Protein AF-0000000082866721 (afdb_homodimer)

Nearest PDB structures (foldseek):
  6i4k-assembly1_G  TM=4.878E-01  e=1.113E-01  Mus musculus
  3fg6-assembly4_E  TM=4.707E-01  e=1.265E-01  Homo sapiens
  2kdn-assembly1_A  TM=4.554E-01  e=3.777E-01  Plasmodium falciparum 3D7
  1v9j-assembly1_A  TM=4.912E-01  e=3.777E-01  Mus musculus
  6i4g-assembly2_G  TM=4.257E-01  e=1.746E-01  Mus musculus

Organism: NCBI:txid197152

Solvent-accessible surface area (backbone atoms only — not comparable to full-atom values): 14814 Å² total; per-residue (Å²): 131,78,37,54,55,48,48,49,46,45,45,44,54,52,69,43,29,84,52,40,32,37,35,42,39,36,42,35,37,34,91,79,57,60,63,70,79,69,36,68,79,74,39,44,77,46,70,36,72,33,74,29,77,95,73,38,50,66,16,28,19,32,38,37,30,34,60,91,26,59,69,40,79,37,66,88,39,19,74,86,20,52,36,36,37,29,37,33,40,59,89,92,37,40,32,38,39,33,30,33,49,36,59,79,82,58,49,71,68,54,50,49,28,41,50,49,20,40,39,51,46,41,73,50,43,84,82,33,77,41,30,37,39,36,31,34,54,44,42,52,41,59,66,28,102,132,78,34,53,54,45,48,49,46,46,46,44,55,53,70,44,29,85,54,40,33,37,37,41,39,38,38,41,34,31,92,81,58,59,62,70,79,68,37,67,80,75,40,46,77,48,69,35,72,33,74,28,78,94,72,37,48,62,17,27,19,33,38,37,31,34,60,89,27,58,69,39,80,38,68,89,39,18,74,85,20,50,35,37,38,29,37,34,39,58,89,92,37,40,31,38,39,36,30,32,48,37,60,79,82,58,48,69,68,53,50,49,27,40,50,50,20,40,39,51,47,40,76,48,42,84,81,33,77,43,31,38,37,34,31,33,54,44,42,53,42,58,68,29,98

pLDDT: mean 76.74, std 16.7, range [25.97, 97.12]

InterPro domains:
  IPR005135 Endonuclease/exonuclease/phosphatase [PF03372] (12-139)
  IPR036691 Endonuclease/exonuclease/phosphatase superfamily [G3DSA:3.60.10.10] (2-144)
  IPR036691 Endonuclease/exonuclease/phosphatase superfamily [SSF56219] (11-142)

Sequence (290 aa):
MKNKKTVAFHFALFEHHDADICAVNETWLAPEIKNHKFVPREYVVLRKDQLGGRNAAAGGVLLAIRPHLQPRMLQHLEGDAEVVWASVRAGHLLLLVGSAYRRPNADQEYNSALLRSLECAARQQHNYDGVLLIGDFNLDIKRDIMKNKKTVAFHFALFEHHDADICAVNETWLAPEIKNHKFVPREYVVLRKDQLGGRNAAAGGVLLAIRPHLQPRMLQHLEGDAEVVWASVRAGHLLLLVGSAYRRPNADQEYNSALLRSLECAARQQHNYDGVLLIGDFNLDIKRDI

Radius of gyration: 17.47 Å; Cα contacts (8 Å, |Δi|>4): 668; chains: 2; bounding box: 46×49×46 Å

Secondary structure (DSSP, 8-state):
--THHHHHHHHHHHHT---SEEEEE-----TTS-GGGTS-TTSEEEEEEEE-TTS-EEEEEEEEE-GGG--EE-GGGTTTSSEEEEEEEETTEEEEEEEEE--TT--HHHHHHHHHHHHHHHHTGGGSSEEEEEEE----HHHH-/--THHHHHHHHHHHHT---SEEEEE-----TTS-GGGTS-TTSEEEEEEEE-TTS-EEEEEEEEE-GGG--EE-GGGTTTSSEEEEEEEETTEEEEEEEEE--TT--HHHHHHHHHHHHHHHHTGGGSSEEEEEEE----HHHH-

Foldseek 3Di:
DPPVVVLVVLVVVCVVDPDQKDKDWFPLDQPPDDPVSRDPPQWDKDKDFDQDPPRGRRTAIMMTGGCVQVKDWDVVLQAPERKTWIWTHDPPFIEIEMEHEADLPHDPVRVVSVVSSVVSCVVCCVVGPYYHYHYDNNPPVVVVD/DPPVVVLVVLVVVCVVDPDQKDKDWFDLDQPPDDPVSRHPPQWDKDKDFDQDPPRGRRTIIMMTGGCVQVKDWDVVLQAPERKTWIWTHDPPFIEIEMEHEADLPHDPVRVVSVVSSVVSCVVCCVVGPYYHYHYDNNPPVVVVD

Structure (mmCIF, N/CA/C/O backbone):
data_AF-0000000082866721-model_v1
#
loop_
_entity.id
_entity.type
_entity.pdbx_description
1 polymer 'Endonuclease/exonuclease/phosphatase domain-containing protein'
#
loop_
_atom_site.group_PDB
_atom_site.id
_atom_site.type_symbol
_atom_site.label_atom_id
_atom_site.label_alt_id
_atom_site.label_comp_id
_atom_site.label_asym_id
_atom_site.label_entity_id
_atom_site.label_seq_id
_atom_site.pdbx_PDB_ins_code
_atom_site.Cartn_x
_atom_site.Cartn_y
_atom_site.Cartn_z
_atom_site.occupancy
_atom_site.B_iso_or_equiv
_atom_site.auth_seq_id
_atom_site.auth_comp_id
_atom_site.auth_asym_id
_atom_site.auth_atom_id
_atom_site.pdbx_PDB_model_num
ATOM 1 N N . MET A 1 1 ? -10.359 27.672 -7.121 1 25.97 1 MET A N 1
ATOM 2 C CA . MET A 1 1 ? -8.953 27.844 -7.461 1 25.97 1 MET A CA 1
ATOM 3 C C . MET A 1 1 ? -8.078 26.891 -6.664 1 25.97 1 MET A C 1
ATOM 5 O O . MET A 1 1 ? -6.91 26.688 -7 1 25.97 1 MET A O 1
ATOM 9 N N . LYS A 1 2 ? -8.586 26.594 -5.445 1 34.31 2 LYS A N 1
ATOM 10 C CA . LYS A 1 2 ? -7.875 25.922 -4.367 1 34.31 2 LYS A CA 1
ATOM 11 C C . LYS A 1 2 ? -7.711 24.438 -4.66 1 34.31 2 LYS A C 1
ATOM 13 O O . LYS A 1 2 ? -6.816 23.781 -4.117 1 34.31 2 LYS A O 1
ATOM 18 N N . ASN A 1 3 ? -8.68 23.812 -5.406 1 38.38 3 ASN A N 1
ATOM 19 C CA . ASN A 1 3 ? -9.039 22.406 -5.477 1 38.38 3 ASN A CA 1
ATOM 20 C C . ASN A 1 3 ? -8.219 21.672 -6.531 1 38.38 3 ASN A C 1
ATOM 22 O O . ASN A 1 3 ? -8.367 20.453 -6.703 1 38.38 3 ASN A O 1
ATOM 26 N N . LYS A 1 4 ? -7.551 22.297 -7.434 1 42.41 4 LYS A N 1
ATOM 27 C CA . LYS A 1 4 ? -6.711 21.922 -8.57 1 42.41 4 LYS A CA 1
ATOM 28 C C . LYS A 1 4 ? -5.383 21.328 -8.094 1 42.41 4 LYS A C 1
ATOM 30 O O . LYS A 1 4 ? -4.734 20.578 -8.828 1 42.41 4 LYS A O 1
ATOM 35 N N . LYS A 1 5 ? -5.113 21.625 -6.953 1 48.12 5 LYS A N 1
ATOM 36 C CA . LYS A 1 5 ? -3.758 21.375 -6.48 1 48.12 5 LYS A CA 1
ATOM 37 C C . LYS A 1 5 ? -3.58 19.906 -6.078 1 48.12 5 LYS A C 1
ATOM 39 O O . LYS A 1 5 ? -2.535 19.312 -6.34 1 48.12 5 LYS A O 1
ATOM 44 N N . THR A 1 6 ? -4.762 19.312 -5.586 1 50.78 6 THR A N 1
ATOM 45 C CA . THR A 1 6 ? -4.645 17.938 -5.105 1 50.78 6 THR A CA 1
ATOM 46 C C . THR A 1 6 ? -4.512 16.969 -6.273 1 50.78 6 THR A C 1
ATOM 48 O O . THR A 1 6 ? -3.68 16.047 -6.238 1 50.78 6 THR A O 1
ATOM 51 N N . VAL A 1 7 ? -5.289 17.266 -7.285 1 49.97 7 VAL A N 1
ATOM 52 C CA . VAL A 1 7 ? -5.238 16.391 -8.453 1 49.97 7 VAL A CA 1
ATOM 53 C C . VAL A 1 7 ? -3.869 16.5 -9.117 1 49.97 7 VAL A C 1
ATOM 55 O O . VAL A 1 7 ? -3.295 15.492 -9.547 1 49.97 7 VAL A O 1
ATOM 58 N N . ALA A 1 8 ? -3.449 17.688 -9.156 1 50.88 8 ALA A N 1
ATOM 59 C CA . ALA A 1 8 ? -2.141 17.906 -9.773 1 50.88 8 ALA A CA 1
ATOM 60 C C . ALA A 1 8 ? -1.059 17.125 -9.031 1 50.88 8 ALA A C 1
ATOM 62 O O . ALA A 1 8 ? -0.173 16.531 -9.656 1 50.88 8 ALA A O 1
ATOM 63 N N . PHE A 1 9 ? -1.318 17.141 -7.793 1 58.84 9 PHE A N 1
ATOM 64 C CA . PHE A 1 9 ? -0.344 16.406 -6.996 1 58.84 9 PHE A CA 1
ATOM 65 C C . PHE A 1 9 ? -0.443 14.906 -7.266 1 58.84 9 PHE A C 1
ATOM 67 O O . PHE A 1 9 ? 0.576 14.219 -7.359 1 58.84 9 PHE A O 1
ATOM 74 N N . HIS A 1 10 ? -1.646 14.539 -7.43 1 60.69 10 HIS A N 1
ATOM 75 C CA . HIS A 1 10 ? -1.867 13.125 -7.723 1 60.69 10 HIS A CA 1
ATOM 76 C C . HIS A 1 10 ? -1.144 12.711 -9 1 60.69 10 HIS A C 1
ATOM 78 O O . HIS A 1 10 ? -0.423 11.711 -9.008 1 60.69 10 HIS A O 1
ATOM 84 N N . PHE A 1 11 ? -1.319 13.555 -9.875 1 58.03 11 PHE A N 1
ATOM 85 C CA . PHE A 1 11 ? -0.68 13.227 -11.148 1 58.03 11 PHE A CA 1
ATOM 86 C C . PHE A 1 11 ? 0.837 13.312 -11.023 1 58.03 11 PHE A C 1
ATOM 88 O O . PHE A 1 11 ? 1.558 12.516 -11.625 1 58.03 11 PHE A O 1
ATOM 95 N N . ALA A 1 12 ? 1.097 14.227 -10.25 1 60.12 12 ALA A N 1
ATOM 96 C CA . ALA A 1 12 ? 2.537 14.375 -10.062 1 60.12 12 ALA A CA 1
ATOM 97 C C . ALA A 1 12 ? 3.133 13.141 -9.391 1 60.12 12 ALA A C 1
ATOM 99 O O . ALA A 1 12 ? 4.25 12.727 -9.711 1 60.12 12 ALA A O 1
ATOM 100 N N . LEU A 1 13 ? 2.297 12.578 -8.617 1 63.78 13 LEU A N 1
ATOM 101 C CA . LEU A 1 13 ? 2.744 11.375 -7.934 1 63.78 13 LEU A CA 1
ATOM 102 C C . LEU A 1 13 ? 3.016 10.25 -8.93 1 63.78 13 LEU A C 1
ATOM 104 O O . LEU A 1 13 ? 4.008 9.531 -8.805 1 63.78 13 LEU A O 1
ATOM 108 N N . PHE A 1 14 ? 2.174 10.258 -9.898 1 66.19 14 PHE A N 1
ATOM 109 C CA . PHE A 1 14 ? 2.322 9.195 -10.883 1 66.19 14 PHE A CA 1
ATOM 110 C C . PHE A 1 14 ? 3.428 9.531 -11.875 1 66.19 14 PHE A C 1
ATOM 112 O O . PHE A 1 14 ? 4.102 8.633 -12.391 1 66.19 14 PHE A O 1
ATOM 119 N N . GLU A 1 15 ? 3.518 10.742 -12.117 1 62.88 15 GLU A N 1
ATOM 120 C CA . GLU A 1 15 ? 4.492 11.172 -13.117 1 62.88 15 GLU A CA 1
ATOM 121 C C . GLU A 1 15 ? 5.918 11.055 -12.586 1 62.88 15 GLU A C 1
ATOM 123 O O . GLU A 1 15 ? 6.852 10.797 -13.344 1 62.88 15 GLU A O 1
ATOM 128 N N . HIS A 1 16 ? 5.949 11.273 -11.383 1 59.31 16 HIS A N 1
ATOM 129 C CA . HIS A 1 16 ? 7.297 11.359 -10.836 1 59.31 16 HIS A CA 1
ATOM 130 C C . HIS A 1 16 ? 7.781 9.992 -10.359 1 59.31 16 HIS A C 1
ATOM 132 O O . HIS A 1 16 ? 8.859 9.883 -9.773 1 59.31 16 HIS A O 1
ATOM 138 N N . HIS A 1 17 ? 6.801 9.117 -10.539 1 60.5 17 HIS A N 1
ATOM 139 C CA . HIS A 1 17 ? 7.32 7.793 -10.211 1 60.5 17 HIS A CA 1
ATOM 140 C C . HIS A 1 17 ? 6.918 6.766 -11.266 1 60.5 17 HIS A C 1
ATOM 142 O O . HIS A 1 17 ? 5.914 6.941 -11.953 1 60.5 17 HIS A O 1
ATOM 148 N N . ASP A 1 18 ? 7.879 5.957 -11.727 1 75.12 18 ASP A N 1
ATOM 149 C CA . ASP A 1 18 ? 7.656 4.816 -12.609 1 75.12 18 ASP A CA 1
ATOM 150 C C . ASP A 1 18 ? 7.34 3.557 -11.805 1 75.12 18 ASP A C 1
ATOM 152 O O . ASP A 1 18 ? 7.922 2.498 -12.055 1 75.12 18 ASP A O 1
ATOM 156 N N . ALA A 1 19 ? 6.371 3.803 -10.805 1 83.12 19 ALA A N 1
ATOM 157 C CA . ALA A 1 19 ? 6.004 2.65 -9.992 1 83.12 19 ALA A CA 1
ATOM 158 C C . ALA A 1 19 ? 5.262 1.604 -10.812 1 83.12 19 ALA A C 1
ATOM 160 O O . ALA A 1 19 ? 4.457 1.947 -11.68 1 83.12 19 ALA A O 1
ATOM 161 N N . ASP A 1 20 ? 5.543 0.35 -10.531 1 89 20 ASP A N 1
ATOM 162 C CA . ASP A 1 20 ? 4.867 -0.746 -11.219 1 89 20 ASP A CA 1
ATOM 163 C C . ASP A 1 20 ? 3.48 -0.992 -10.625 1 89 20 ASP A C 1
ATOM 165 O O . ASP A 1 20 ? 2.553 -1.368 -11.352 1 89 20 ASP A O 1
ATOM 169 N N . ILE A 1 21 ? 3.365 -0.761 -9.352 1 88.12 21 ILE A N 1
ATOM 170 C CA . ILE A 1 21 ? 2.102 -0.903 -8.633 1 88.12 21 ILE A CA 1
ATOM 171 C C . ILE A 1 21 ? 1.902 0.285 -7.695 1 88.12 21 ILE A C 1
ATOM 173 O O . ILE A 1 21 ? 2.826 0.68 -6.98 1 88.12 21 ILE A O 1
ATOM 177 N N . CYS A 1 22 ? 0.714 0.874 -7.73 1 86.25 22 CYS A N 1
ATOM 178 C CA . CYS A 1 22 ? 0.306 1.927 -6.809 1 86.25 22 CYS A CA 1
ATOM 179 C C . CYS A 1 22 ? -1.011 1.573 -6.125 1 86.25 22 CYS A C 1
ATOM 181 O O . CYS A 1 22 ? -1.975 1.188 -6.789 1 86.25 22 CYS A O 1
ATOM 183 N N . ALA A 1 23 ? -0.957 1.572 -4.816 1 84.38 23 ALA A N 1
ATOM 184 C CA . ALA A 1 23 ? -2.18 1.368 -4.043 1 84.38 23 ALA A CA 1
ATOM 185 C C . ALA A 1 23 ? -2.629 2.664 -3.373 1 84.38 23 ALA A C 1
ATOM 187 O O . ALA A 1 23 ? -1.845 3.314 -2.678 1 84.38 23 ALA A O 1
ATOM 188 N N . VAL A 1 24 ? -3.887 3.129 -3.547 1 73.56 24 VAL A N 1
ATOM 189 C CA . VAL A 1 24 ? -4.402 4.379 -2.996 1 73.56 24 VAL A CA 1
ATOM 190 C C . VAL A 1 24 ? -5.648 4.094 -2.158 1 73.56 24 VAL A C 1
ATOM 192 O O . VAL A 1 24 ? -6.52 3.326 -2.568 1 73.56 24 VAL A O 1
ATOM 195 N N . ASN A 1 25 ? -5.512 4.555 -0.887 1 64.19 25 ASN A N 1
ATOM 196 C CA . ASN A 1 25 ? -6.652 4.48 0.022 1 64.19 25 ASN A CA 1
ATOM 197 C C . ASN A 1 25 ? -7.348 5.832 0.162 1 64.19 25 ASN A C 1
ATOM 199 O O . ASN A 1 25 ? -6.695 6.879 0.118 1 64.19 25 ASN A O 1
ATOM 203 N N . GLU A 1 26 ? -8.523 6.312 -0.242 1 60.06 26 GLU A N 1
ATOM 204 C CA . GLU A 1 26 ? -9.492 7.398 -0.088 1 60.06 26 GLU A CA 1
ATOM 205 C C . GLU A 1 26 ? -9.938 7.938 -1.444 1 60.06 26 GLU A C 1
ATOM 207 O O . GLU A 1 26 ? -10.312 9.102 -1.561 1 60.06 26 GLU A O 1
ATOM 212 N N . THR A 1 27 ? -9.938 7.133 -2.219 1 56.81 27 THR A N 1
ATOM 213 C CA . THR A 1 27 ? -10.266 7.684 -3.529 1 56.81 27 THR A CA 1
ATOM 214 C C . THR A 1 27 ? -11.727 8.141 -3.568 1 56.81 27 THR A C 1
ATOM 216 O O . THR A 1 27 ? -12.602 7.473 -3.018 1 56.81 27 THR A O 1
ATOM 219 N N . TRP A 1 28 ? -12 9.297 -2.814 1 53.53 28 TRP A N 1
ATOM 220 C CA . TRP A 1 28 ? -13.359 9.805 -3.004 1 53.53 28 TRP A CA 1
ATOM 221 C C . TRP A 1 28 ? -13.836 9.562 -4.434 1 53.53 28 TRP A C 1
ATOM 223 O O . TRP A 1 28 ? -13.906 10.492 -5.238 1 53.53 28 TRP A O 1
ATOM 233 N N . LEU A 1 29 ? -13.773 8.297 -4.82 1 54.16 29 LEU A N 1
ATOM 234 C CA . LEU A 1 29 ? -14.172 8.07 -6.203 1 54.16 29 LEU A CA 1
ATOM 235 C C . LEU A 1 29 ? -15.672 7.793 -6.301 1 54.16 29 LEU A C 1
ATOM 237 O O . LEU A 1 29 ? -16.203 6.969 -5.555 1 54.16 29 LEU A O 1
ATOM 241 N N . ALA A 1 30 ? -16.344 8.836 -6.715 1 59.53 30 ALA A N 1
ATOM 242 C CA . ALA A 1 30 ? -17.703 8.539 -7.16 1 59.53 30 ALA A CA 1
ATOM 243 C C . ALA A 1 30 ? -17.703 7.637 -8.391 1 59.53 30 ALA A C 1
ATOM 245 O O . ALA A 1 30 ? -16.797 7.734 -9.234 1 59.53 30 ALA A O 1
ATOM 246 N N . PRO A 1 31 ? -18.609 6.625 -8.297 1 64.38 31 PRO A N 1
ATOM 247 C CA . PRO A 1 31 ? -18.641 5.68 -9.414 1 64.38 31 PRO A CA 1
ATOM 248 C C . PRO A 1 31 ? -18.578 6.371 -10.773 1 64.38 31 PRO A C 1
ATOM 250 O O . PRO A 1 31 ? -18.141 5.773 -11.758 1 64.38 31 PRO A O 1
ATOM 253 N N . GLU A 1 32 ? -18.875 7.602 -10.719 1 65.5 32 GLU A N 1
ATOM 254 C CA . GLU A 1 32 ? -18.953 8.312 -11.992 1 65.5 32 GLU A CA 1
ATOM 255 C C . GLU A 1 32 ? -17.594 8.859 -12.398 1 65.5 32 GLU A C 1
ATOM 257 O O . GLU A 1 32 ? -17.391 9.25 -13.555 1 65.5 32 GLU A O 1
ATOM 262 N N . ILE A 1 33 ? -16.766 8.844 -11.477 1 66.62 33 ILE A N 1
ATOM 263 C CA . ILE A 1 33 ? -15.461 9.406 -11.781 1 66.62 33 ILE A CA 1
ATOM 264 C C . ILE A 1 33 ? -14.617 8.375 -12.531 1 66.62 33 ILE A C 1
ATOM 266 O O . ILE A 1 33 ? -14.375 7.277 -12.031 1 66.62 33 ILE A O 1
ATOM 270 N N . LYS A 1 34 ? -14.234 8.805 -13.75 1 70.81 34 LYS A N 1
ATOM 271 C CA . LYS A 1 34 ? -13.453 7.922 -14.609 1 70.81 34 LYS A CA 1
ATOM 272 C C . LYS A 1 34 ? -12.008 7.824 -14.125 1 70.81 34 LYS A C 1
ATOM 274 O O . LYS A 1 34 ? -11.438 8.812 -13.664 1 70.81 34 LYS A O 1
ATOM 279 N N . ASN A 1 35 ? -11.406 6.645 -14.336 1 71 35 ASN A N 1
ATOM 280 C CA . ASN A 1 35 ? -10.062 6.309 -13.875 1 71 35 ASN A CA 1
ATOM 281 C C . ASN A 1 35 ? -9.023 7.281 -14.422 1 71 35 ASN A C 1
ATOM 283 O O . ASN A 1 35 ? -8.102 7.688 -13.703 1 71 35 ASN A O 1
ATOM 287 N N . HIS A 1 36 ? -9.219 7.652 -15.672 1 68.25 36 HIS A N 1
ATOM 288 C CA . HIS A 1 36 ? -8.18 8.414 -16.344 1 68.25 36 HIS A CA 1
ATOM 289 C C . HIS A 1 36 ? -8.062 9.82 -15.773 1 68.25 36 HIS A C 1
ATOM 291 O O . HIS A 1 36 ? -7.082 10.523 -16.031 1 68.25 36 HIS A O 1
ATOM 297 N N . LYS A 1 37 ? -8.977 10.164 -14.922 1 66.12 37 LYS A N 1
ATOM 298 C CA . LYS A 1 37 ? -8.945 11.484 -14.312 1 66.12 37 LYS A CA 1
ATOM 299 C C . LYS A 1 37 ? -7.953 11.531 -13.148 1 66.12 37 LYS A C 1
ATOM 301 O O . LYS A 1 37 ? -7.52 12.609 -12.742 1 66.12 37 LYS A O 1
ATOM 306 N N . PHE A 1 38 ? -7.617 10.305 -12.773 1 69.12 38 PHE A N 1
ATOM 307 C CA . PHE A 1 38 ? -6.766 10.391 -11.586 1 69.12 38 PHE A CA 1
ATOM 308 C C . PHE A 1 38 ? -5.629 9.383 -11.664 1 69.12 38 PHE A C 1
ATOM 310 O O . PHE A 1 38 ? -4.73 9.383 -10.82 1 69.12 38 PHE A O 1
ATOM 317 N N . VAL A 1 39 ? -5.691 8.539 -12.656 1 75.56 39 VAL A N 1
ATOM 318 C CA . VAL A 1 39 ? -4.602 7.598 -12.891 1 75.56 39 VAL A CA 1
ATOM 319 C C . VAL A 1 39 ? -4.16 7.668 -14.352 1 75.56 39 VAL A C 1
ATOM 321 O O . VAL A 1 39 ? -5 7.688 -15.25 1 75.56 39 VAL A O 1
ATOM 324 N N . PRO A 1 40 ? -2.82 7.824 -14.523 1 79.44 40 PRO A N 1
ATOM 325 C CA . PRO A 1 40 ? -2.346 7.809 -15.914 1 79.44 40 PRO A CA 1
ATOM 326 C C . PRO A 1 40 ? -2.885 6.621 -16.703 1 79.44 40 PRO A C 1
ATOM 328 O O . PRO A 1 40 ? -3.064 5.535 -16.156 1 79.44 40 PRO A O 1
ATOM 331 N N . ARG A 1 41 ? -3.062 6.812 -18 1 80.19 41 ARG A N 1
ATOM 332 C CA . ARG A 1 41 ? -3.691 5.832 -18.875 1 80.19 41 ARG A CA 1
ATOM 333 C C . ARG A 1 41 ? -2.828 4.582 -19 1 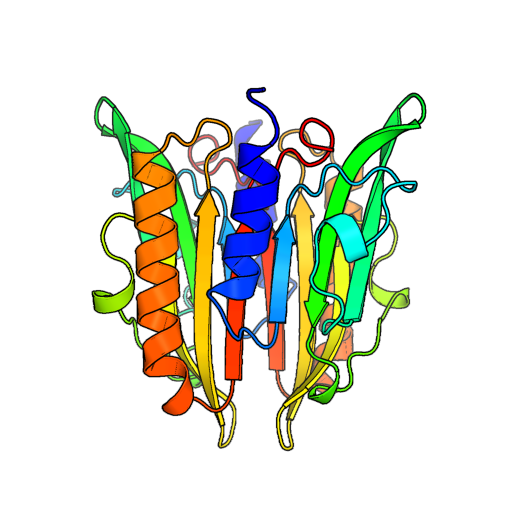80.19 41 ARG A C 1
ATOM 335 O O . ARG A 1 41 ? -3.316 3.525 -19.422 1 80.19 41 ARG A O 1
ATOM 342 N N . GLU A 1 42 ? -1.621 4.672 -18.656 1 86.69 42 GLU A N 1
ATOM 343 C CA . GLU A 1 42 ? -0.705 3.551 -18.844 1 86.69 42 GLU A CA 1
ATOM 344 C C . GLU A 1 42 ? -0.9 2.488 -17.766 1 86.69 42 GLU A C 1
ATOM 346 O O . GLU A 1 42 ? -0.277 1.426 -17.812 1 86.69 42 GLU A O 1
ATOM 351 N N . TYR A 1 43 ? -1.754 2.746 -16.859 1 89.44 43 TYR A N 1
ATOM 352 C CA . TYR A 1 43 ? -2.006 1.783 -15.789 1 89.44 43 TYR A CA 1
ATOM 353 C C . TYR A 1 43 ? -3.336 1.07 -16 1 89.44 43 TYR A C 1
ATOM 355 O O . TYR A 1 43 ? -4.281 1.652 -16.547 1 89.44 43 TYR A O 1
ATOM 363 N N . VAL A 1 44 ? -3.34 -0.193 -15.586 1 92.12 44 VAL A N 1
ATOM 364 C CA . VAL A 1 44 ? -4.594 -0.906 -15.359 1 92.12 44 VAL A CA 1
ATOM 365 C C . VAL A 1 44 ? -5.121 -0.594 -13.961 1 92.12 44 VAL A C 1
ATOM 367 O O . VAL A 1 44 ? -4.395 -0.733 -12.969 1 92.12 44 VAL A O 1
ATOM 370 N N . VAL A 1 45 ? -6.367 -0.153 -13.922 1 90.19 45 VAL A N 1
ATOM 371 C CA . VAL A 1 45 ? -6.93 0.244 -12.633 1 90.19 45 VAL A CA 1
ATOM 372 C C . VAL A 1 45 ? -7.938 -0.803 -12.164 1 90.19 45 VAL A C 1
ATOM 374 O O . VAL A 1 45 ? -8.875 -1.144 -12.891 1 90.19 45 VAL A O 1
ATOM 377 N N . LEU A 1 46 ? -7.68 -1.339 -10.984 1 91.25 46 LEU A N 1
ATOM 378 C CA . LEU A 1 46 ? -8.625 -2.186 -10.266 1 91.25 46 LEU A CA 1
ATOM 379 C C . LEU A 1 46 ? -9.148 -1.484 -9.016 1 91.25 46 LEU A C 1
ATOM 381 O O . LEU A 1 46 ? -8.359 -1.091 -8.148 1 91.25 46 LEU A O 1
ATOM 385 N N . ARG A 1 47 ? -10.453 -1.312 -9 1 87.38 47 ARG A N 1
ATOM 386 C CA . ARG A 1 47 ? -10.945 -0.524 -7.871 1 87.38 47 ARG A CA 1
ATOM 387 C C . ARG A 1 47 ? -12.266 -1.076 -7.348 1 87.38 47 ARG A C 1
ATOM 389 O O . ARG A 1 47 ? -12.938 -1.844 -8.039 1 87.38 47 ARG A O 1
ATOM 396 N N . LYS A 1 48 ? -12.492 -0.776 -6.129 1 85.06 48 LYS A N 1
ATOM 397 C CA . LYS A 1 48 ? -13.766 -1.019 -5.465 1 85.06 48 LYS A CA 1
ATOM 398 C C . LYS A 1 48 ? -14.281 0.247 -4.781 1 85.06 48 LYS A C 1
ATOM 400 O O . LYS A 1 48 ? -13.664 0.745 -3.84 1 85.06 48 LYS A O 1
ATOM 405 N N . ASP A 1 49 ? -15.398 0.732 -5.301 1 77.12 49 ASP A N 1
ATOM 406 C CA . ASP A 1 49 ? -15.992 1.969 -4.793 1 77.12 49 ASP A CA 1
ATOM 407 C C . ASP A 1 49 ? -16.875 1.697 -3.58 1 77.12 49 ASP A C 1
ATOM 409 O O . ASP A 1 49 ? -17.531 0.655 -3.504 1 77.12 49 ASP A O 1
ATOM 413 N N . GLN A 1 50 ? -16.703 2.557 -2.613 1 71.06 50 GLN A N 1
ATOM 414 C CA . GLN A 1 50 ? -17.641 2.504 -1.495 1 71.06 50 GLN A CA 1
ATOM 415 C C . GLN A 1 50 ? -18.734 3.555 -1.647 1 71.06 50 GLN A C 1
ATOM 417 O O . GLN A 1 50 ? -18.453 4.727 -1.902 1 71.06 50 GLN A O 1
ATOM 422 N N . LEU A 1 51 ? -19.906 3.031 -1.731 1 61.22 51 LEU A N 1
ATOM 423 C CA . LEU A 1 51 ? -21.016 3.973 -1.87 1 61.22 51 LEU A CA 1
ATOM 424 C C . LEU A 1 51 ? -21.438 4.516 -0.509 1 61.22 51 LEU A C 1
ATOM 426 O O . LEU A 1 51 ? -21.469 3.775 0.477 1 61.22 51 LEU A O 1
ATOM 430 N N . GLY A 1 52 ? -21.266 5.734 -0.239 1 57.72 52 GLY A N 1
ATOM 431 C CA . GLY A 1 52 ? -21.891 6.328 0.938 1 57.72 52 GLY A CA 1
ATOM 432 C C . GLY A 1 52 ? -23.406 6.344 0.878 1 57.72 52 GLY A C 1
ATOM 433 O O . GLY A 1 52 ? -24 5.715 0.003 1 57.72 52 GLY A O 1
ATOM 434 N N . GLY A 1 53 ? -24.062 6.781 2.014 1 52.53 53 GLY A N 1
ATOM 435 C CA . GLY A 1 53 ? -25.516 6.918 2.016 1 52.53 53 GLY A CA 1
ATOM 436 C C . GLY A 1 53 ? -26.078 7.367 0.679 1 52.53 53 GLY A C 1
ATOM 437 O O . GLY A 1 53 ? -25.75 6.793 -0.361 1 52.53 53 GLY A O 1
ATOM 438 N N . ARG A 1 54 ? -26.594 8.422 0.556 1 48.56 54 ARG A N 1
ATOM 439 C CA . ARG A 1 54 ? -27.391 8.922 -0.563 1 48.56 54 ARG A CA 1
ATOM 440 C C . ARG A 1 54 ? -26.578 8.875 -1.861 1 48.56 54 ARG A C 1
ATOM 442 O O . ARG A 1 54 ? -26.562 9.852 -2.613 1 48.56 54 ARG A O 1
ATOM 449 N N . ASN A 1 55 ? -25.906 7.91 -2.115 1 52.47 55 ASN A N 1
ATOM 450 C CA . ASN A 1 55 ? -25.172 7.723 -3.359 1 52.47 55 ASN A CA 1
ATOM 451 C C . ASN A 1 55 ? -23.906 8.586 -3.396 1 52.47 55 ASN A C 1
ATOM 453 O O . ASN A 1 55 ? -23.469 9.008 -4.469 1 52.47 55 ASN A O 1
ATOM 457 N N . ALA A 1 56 ? -23.594 9.133 -2.219 1 51.56 56 ALA A N 1
ATOM 458 C CA . ALA A 1 56 ? -22.422 10 -2.174 1 51.56 56 ALA A CA 1
ATOM 459 C C . ALA A 1 56 ? -21.141 9.18 -2.131 1 51.56 56 ALA A C 1
ATOM 461 O O . ALA A 1 56 ? -21.125 8.055 -1.622 1 51.56 56 ALA A O 1
ATOM 462 N N . ALA A 1 57 ? -20.297 9.641 -2.945 1 53.66 57 ALA A N 1
ATOM 463 C CA . ALA A 1 57 ? -18.969 9.039 -2.955 1 53.66 57 ALA A CA 1
ATOM 464 C C . ALA A 1 57 ? -18.391 8.953 -1.545 1 53.66 57 ALA A C 1
ATOM 466 O O . ALA A 1 57 ? -18.422 9.922 -0.792 1 53.66 57 ALA A O 1
ATOM 467 N N . ALA A 1 58 ? -18.438 7.883 -0.692 1 57.19 58 ALA A N 1
ATOM 468 C CA . ALA A 1 58 ? -17.969 7.828 0.688 1 57.19 58 ALA A CA 1
ATOM 469 C C . ALA A 1 58 ? -16.547 7.254 0.759 1 57.19 58 ALA A C 1
ATOM 471 O O . ALA A 1 58 ? -15.945 7.211 1.832 1 57.19 58 ALA A O 1
ATOM 472 N N . GLY A 1 59 ? -15.938 6.777 -0.522 1 64.38 59 GLY A N 1
ATOM 473 C CA . GLY A 1 59 ? -14.602 6.211 -0.372 1 64.38 59 GLY A CA 1
ATOM 474 C C . GLY A 1 59 ? -14.383 4.973 -1.222 1 64.38 59 GLY A C 1
ATOM 475 O O . GLY A 1 59 ? -15.234 4.621 -2.045 1 64.38 59 GLY A O 1
ATOM 476 N N . GLY A 1 60 ? -13.188 4.488 -1.377 1 76.06 60 GLY A N 1
ATOM 477 C CA . GLY A 1 60 ? -12.852 3.271 -2.102 1 76.06 60 GLY A CA 1
ATOM 478 C C . GLY A 1 60 ? -11.367 2.953 -2.08 1 76.06 60 GLY A C 1
ATOM 479 O O . GLY A 1 60 ? -10.578 3.686 -1.478 1 76.06 60 GLY A O 1
ATOM 480 N N . VAL A 1 61 ? -11.117 1.72 -2.473 1 83.62 61 VAL A N 1
ATOM 481 C CA . VAL A 1 61 ? -9.742 1.255 -2.613 1 83.62 61 VAL A CA 1
ATOM 482 C C . VAL A 1 61 ? -9.43 0.996 -4.086 1 83.62 61 VAL A C 1
ATOM 484 O O . VAL A 1 61 ? -10.32 0.649 -4.863 1 83.62 61 VAL A O 1
ATOM 487 N N . LEU A 1 62 ? -8.125 1.301 -4.395 1 85.56 62 LEU A N 1
ATOM 488 C CA . LEU A 1 62 ? -7.73 1.139 -5.793 1 85.56 62 LEU A CA 1
ATOM 489 C C . LEU A 1 62 ? -6.293 0.644 -5.898 1 85.56 62 LEU A C 1
ATOM 491 O O . LEU A 1 62 ? -5.434 1.038 -5.109 1 85.56 62 LEU A O 1
ATOM 495 N N . LEU A 1 63 ? -6.094 -0.21 -6.926 1 89.62 63 LEU A N 1
ATOM 496 C CA . LEU A 1 63 ? -4.77 -0.616 -7.375 1 89.62 63 LEU A CA 1
ATOM 497 C C . LEU A 1 63 ? -4.516 -0.16 -8.805 1 89.62 63 LEU A C 1
ATOM 499 O O . LEU A 1 63 ? -5.328 -0.425 -9.695 1 89.62 63 LEU A O 1
ATOM 503 N N . ALA A 1 64 ? -3.533 0.617 -8.945 1 89.38 64 ALA A N 1
ATOM 504 C CA . ALA A 1 64 ? -3.02 0.915 -10.281 1 89.38 64 ALA A CA 1
ATOM 505 C C . ALA A 1 64 ? -1.792 0.066 -10.602 1 89.38 64 ALA A C 1
ATOM 507 O O . ALA A 1 64 ? -0.789 0.123 -9.883 1 89.38 64 ALA A O 1
ATOM 508 N N . ILE A 1 65 ? -1.869 -0.74 -11.688 1 92.56 65 ILE A N 1
ATOM 509 C CA . ILE A 1 65 ? -0.819 -1.711 -11.977 1 92.56 65 ILE A CA 1
ATOM 510 C C . ILE A 1 65 ? -0.407 -1.606 -13.445 1 92.56 65 ILE A C 1
ATOM 512 O O . ILE A 1 65 ? -1.259 -1.496 -14.328 1 92.56 65 ILE A O 1
ATOM 516 N N . ARG A 1 66 ? 0.865 -1.605 -13.633 1 92.69 66 ARG A N 1
ATOM 517 C CA . ARG A 1 66 ? 1.342 -1.58 -15.016 1 92.69 66 ARG A CA 1
ATOM 518 C C . ARG A 1 66 ? 0.917 -2.84 -15.766 1 92.69 66 ARG A C 1
ATOM 520 O O . ARG A 1 66 ? 0.972 -3.941 -15.219 1 92.69 66 ARG A O 1
ATOM 527 N N . PRO A 1 67 ? 0.626 -2.688 -17.062 1 93.81 67 PRO A N 1
ATOM 528 C CA . PRO A 1 67 ? 0.104 -3.816 -17.844 1 93.81 67 PRO A CA 1
ATOM 529 C C . PRO A 1 67 ? 1.109 -4.961 -17.969 1 93.81 67 PRO A C 1
ATOM 531 O O . PRO A 1 67 ? 0.716 -6.125 -18.047 1 93.81 67 PRO A O 1
ATOM 534 N N . HIS A 1 68 ? 2.377 -4.672 -17.922 1 92.81 68 HIS A N 1
ATOM 535 C CA . HIS A 1 68 ? 3.367 -5.719 -18.141 1 92.81 68 HIS A CA 1
ATOM 536 C C . HIS A 1 68 ? 3.381 -6.719 -16.984 1 92.81 68 HIS A C 1
ATOM 538 O O . HIS A 1 68 ? 3.92 -7.82 -17.125 1 92.81 68 HIS A O 1
ATOM 544 N N . LEU A 1 69 ? 2.719 -6.391 -15.945 1 95.25 69 LEU A N 1
ATOM 545 C CA . LEU A 1 69 ? 2.641 -7.301 -14.805 1 95.25 69 LEU A CA 1
ATOM 546 C C . LEU A 1 69 ? 1.441 -8.234 -14.938 1 95.25 69 LEU A C 1
ATOM 548 O O . LEU A 1 69 ? 1.202 -9.07 -14.062 1 95.25 69 LEU A O 1
ATOM 552 N N . GLN A 1 70 ? 0.621 -8.094 -15.945 1 97.06 70 GLN A N 1
ATOM 553 C CA . GLN A 1 70 ? -0.518 -8.945 -16.266 1 97.06 70 GLN A CA 1
ATOM 554 C C . GLN A 1 70 ? -1.473 -9.062 -15.078 1 97.06 70 GLN A C 1
ATOM 556 O O . GLN A 1 70 ? -1.781 -10.164 -14.625 1 97.06 70 GLN A O 1
ATOM 561 N N . PRO A 1 71 ? -1.944 -7.875 -14.641 1 97.12 71 PRO A N 1
ATOM 562 C CA . PRO A 1 71 ? -2.834 -7.91 -13.484 1 97.12 71 PRO A CA 1
ATOM 563 C C . PRO A 1 71 ? -4.172 -8.586 -13.781 1 97.12 71 PRO A C 1
ATOM 565 O O . PRO A 1 71 ? -4.719 -8.422 -14.875 1 97.12 71 PRO A O 1
ATOM 568 N N . ARG A 1 72 ? -4.625 -9.383 -12.828 1 97.12 72 ARG A N 1
ATOM 569 C CA . ARG A 1 72 ? -5.949 -9.984 -12.867 1 97.12 72 ARG A CA 1
ATOM 570 C C . ARG A 1 72 ? -6.715 -9.711 -11.578 1 97.12 72 ARG A C 1
ATOM 572 O O . ARG A 1 72 ? -6.223 -10 -10.484 1 97.12 72 ARG A O 1
ATOM 579 N N . MET A 1 73 ? -7.879 -9.219 -11.781 1 96.5 73 MET A N 1
ATOM 580 C CA . MET A 1 73 ? -8.719 -8.938 -10.617 1 96.5 73 MET A CA 1
ATOM 581 C C . MET A 1 73 ? -9.305 -10.219 -10.047 1 96.5 73 MET A C 1
ATOM 583 O O . MET A 1 73 ? -9.766 -11.086 -10.797 1 96.5 73 MET A O 1
ATOM 587 N N . LEU A 1 74 ? -9.25 -10.336 -8.766 1 96.81 74 LEU A N 1
ATOM 588 C CA . LEU A 1 74 ? -9.812 -11.484 -8.062 1 96.81 74 LEU A CA 1
ATOM 589 C C . LEU A 1 74 ? -11 -11.07 -7.203 1 96.81 74 LEU A C 1
ATOM 591 O O . LEU A 1 74 ? -10.93 -11.117 -5.973 1 96.81 74 LEU A O 1
ATOM 595 N N . GLN A 1 75 ? -12.078 -10.844 -7.828 1 94.94 75 GLN A N 1
ATOM 596 C CA . GLN A 1 75 ? -13.266 -10.281 -7.188 1 94.94 75 GLN A CA 1
ATOM 597 C C . GLN A 1 75 ? -13.859 -11.266 -6.18 1 94.94 75 GLN A C 1
ATOM 599 O O . GLN A 1 75 ? -14.469 -10.852 -5.191 1 94.94 75 GLN A O 1
ATOM 604 N N . HIS A 1 76 ? -13.641 -12.5 -6.445 1 95.19 76 HIS A N 1
ATOM 605 C CA . HIS A 1 76 ? -14.234 -13.523 -5.59 1 95.19 76 HIS A CA 1
ATOM 606 C C . HIS A 1 76 ? -13.633 -13.484 -4.188 1 95.19 76 HIS A C 1
ATOM 608 O O . HIS A 1 76 ? -14.203 -14.047 -3.248 1 95.19 76 HIS A O 1
ATOM 614 N N . LEU A 1 77 ? -12.578 -12.82 -3.992 1 94.5 77 LEU A N 1
ATOM 615 C CA . LEU A 1 77 ? -11.93 -12.734 -2.688 1 94.5 77 LEU A CA 1
ATOM 616 C C . LEU A 1 77 ? -12.438 -11.531 -1.903 1 94.5 77 LEU A C 1
ATOM 618 O O . LEU A 1 77 ? -12.195 -11.422 -0.699 1 94.5 77 LEU A O 1
ATOM 622 N N . GLU A 1 78 ? -13.094 -10.57 -2.438 1 93.06 78 GLU A N 1
ATOM 623 C CA . GLU A 1 78 ? -13.383 -9.266 -1.851 1 93.06 78 GLU A CA 1
ATOM 624 C C . GLU A 1 78 ? -14.562 -9.344 -0.888 1 93.06 78 GLU A C 1
ATOM 626 O O . GLU A 1 78 ? -14.508 -8.805 0.221 1 93.06 78 GLU A O 1
ATOM 631 N N . GLY A 1 79 ? -15.602 -10.117 -1.353 1 91.38 79 GLY A N 1
ATOM 632 C CA . GLY A 1 79 ? -16.828 -10.078 -0.576 1 91.38 79 GLY A CA 1
ATOM 633 C C . GLY A 1 79 ? -17.359 -8.672 -0.373 1 91.38 79 GLY A C 1
ATOM 634 O O . GLY A 1 79 ? -17.328 -7.855 -1.293 1 91.38 79 GLY A O 1
ATOM 635 N N . ASP A 1 80 ? -17.844 -8.367 0.936 1 88.56 80 ASP A N 1
ATOM 636 C CA . ASP A 1 80 ? -18.438 -7.062 1.21 1 88.56 80 ASP A CA 1
ATOM 637 C C . ASP A 1 80 ? -17.406 -6.102 1.784 1 88.56 80 ASP A C 1
ATOM 639 O O . ASP A 1 80 ? -17.734 -4.973 2.148 1 88.56 80 ASP A O 1
ATOM 643 N N . ALA A 1 81 ? -16.234 -6.551 1.832 1 87.19 81 ALA A N 1
ATOM 644 C CA . ALA A 1 81 ? -15.172 -5.73 2.42 1 87.19 81 ALA A CA 1
ATOM 645 C C . ALA A 1 81 ? -14.695 -4.66 1.439 1 87.19 81 ALA A C 1
ATOM 647 O O . ALA A 1 81 ? -14.82 -4.824 0.224 1 87.19 81 ALA A O 1
ATOM 648 N N . GLU A 1 82 ? -14.25 -3.564 1.924 1 86.19 82 GLU A N 1
ATOM 649 C CA . GLU A 1 82 ? -13.586 -2.555 1.101 1 86.19 82 GLU A CA 1
ATOM 650 C C . GLU A 1 82 ? -12.141 -2.945 0.802 1 86.19 82 GLU A C 1
ATOM 652 O O . GLU A 1 82 ? -11.211 -2.379 1.377 1 86.19 82 GLU A O 1
ATOM 657 N N . VAL A 1 83 ? -12.055 -3.916 -0.091 1 88.38 83 VAL A N 1
ATOM 658 C CA . VAL A 1 83 ? -10.75 -4.461 -0.466 1 88.38 83 VAL A CA 1
ATOM 659 C C . VAL A 1 83 ? -10.758 -4.828 -1.948 1 88.38 83 VAL A C 1
ATOM 661 O O . VAL A 1 83 ? -11.789 -5.207 -2.5 1 88.38 83 VAL A O 1
ATOM 664 N N . VAL A 1 84 ? -9.641 -4.641 -2.602 1 92.56 84 VAL A N 1
ATOM 665 C CA . VAL A 1 84 ? -9.422 -5.141 -3.955 1 92.56 84 VAL A CA 1
ATOM 666 C C . VAL A 1 84 ? -8.234 -6.102 -3.965 1 92.56 84 VAL A C 1
ATOM 668 O O . VAL A 1 84 ? -7.227 -5.859 -3.295 1 92.56 84 VAL A O 1
ATOM 671 N N . TRP A 1 85 ? -8.484 -7.238 -4.609 1 94.38 85 TRP A N 1
ATOM 672 C CA . TRP A 1 85 ? -7.422 -8.227 -4.77 1 94.38 85 TRP A CA 1
ATOM 673 C C . TRP A 1 85 ? -7.035 -8.383 -6.238 1 94.38 85 TRP A C 1
ATOM 675 O O . TRP A 1 85 ? -7.902 -8.391 -7.113 1 94.38 85 TRP A O 1
ATOM 685 N N . ALA A 1 86 ? -5.758 -8.578 -6.477 1 96.5 86 ALA A N 1
ATOM 686 C CA . ALA A 1 86 ? -5.258 -8.844 -7.824 1 96.5 86 ALA A CA 1
ATOM 687 C C . ALA A 1 86 ? -4.09 -9.828 -7.789 1 96.5 86 ALA A C 1
ATOM 689 O O . ALA A 1 86 ? -3.312 -9.844 -6.832 1 96.5 86 ALA A O 1
ATOM 690 N N . SER A 1 87 ? -4.004 -10.641 -8.773 1 97.12 87 SER A N 1
ATOM 691 C CA . SER A 1 87 ? -2.75 -11.336 -9.031 1 97.12 87 SER A CA 1
ATOM 692 C C . SER A 1 87 ? -1.88 -10.562 -10.016 1 97.12 87 SER A C 1
ATOM 694 O O . SER A 1 87 ? -2.393 -9.938 -10.953 1 97.12 87 SER A O 1
ATOM 696 N N . VAL A 1 88 ? -0.604 -10.578 -9.789 1 95.56 88 VAL A N 1
ATOM 697 C CA . VAL A 1 88 ? 0.344 -9.938 -10.695 1 95.56 88 VAL A CA 1
ATOM 698 C C . VAL A 1 88 ? 1.532 -10.867 -10.938 1 95.56 88 VAL A C 1
ATOM 700 O O . VAL A 1 88 ? 1.882 -11.68 -10.078 1 95.56 88 VAL A O 1
ATOM 703 N N . ARG A 1 89 ? 2.125 -10.695 -12.117 1 95.25 89 ARG A N 1
ATOM 704 C CA . ARG A 1 89 ? 3.314 -11.469 -12.469 1 95.25 89 ARG A CA 1
ATOM 705 C C . ARG A 1 89 ? 4.559 -10.586 -12.469 1 95.25 89 ARG A C 1
ATOM 707 O O . ARG A 1 89 ? 4.586 -9.547 -13.141 1 95.25 89 ARG A O 1
ATOM 714 N N . ALA A 1 90 ? 5.484 -10.922 -11.695 1 89.44 90 ALA A N 1
ATOM 715 C CA . ALA A 1 90 ? 6.793 -10.281 -11.664 1 89.44 90 ALA A CA 1
ATOM 716 C C . ALA A 1 90 ? 7.898 -11.281 -12 1 89.44 90 ALA A C 1
ATOM 718 O O . ALA A 1 90 ? 8.352 -12.031 -11.133 1 89.44 90 ALA A O 1
ATOM 719 N N . GLY A 1 91 ? 8.414 -11.18 -13.195 1 88.31 91 GLY A N 1
ATOM 720 C CA . GLY A 1 91 ? 9.305 -12.242 -13.641 1 88.31 91 GLY A CA 1
ATOM 721 C C . GLY A 1 91 ? 8.648 -13.609 -13.648 1 88.31 91 GLY A C 1
ATOM 722 O O . GLY A 1 91 ? 7.609 -13.797 -14.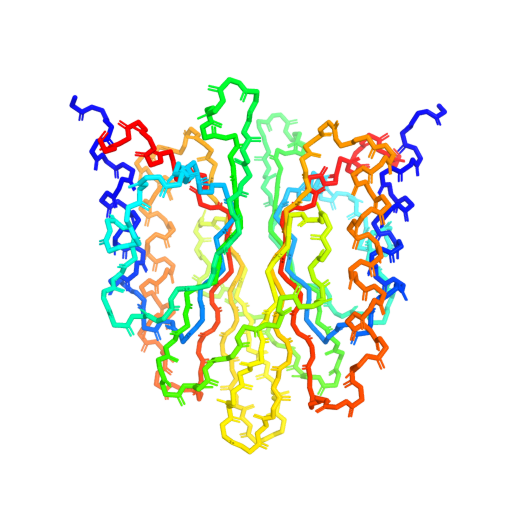289 1 88.31 91 GLY A O 1
ATOM 723 N N . HIS A 1 92 ? 9.227 -14.508 -12.844 1 91.12 92 HIS A N 1
ATOM 724 C CA . HIS A 1 92 ? 8.68 -15.859 -12.781 1 91.12 92 HIS A CA 1
ATOM 725 C C . HIS A 1 92 ? 7.746 -16.016 -11.586 1 91.12 92 HIS A C 1
ATOM 727 O O . HIS A 1 92 ? 7.176 -17.094 -11.383 1 91.12 92 HIS A O 1
ATOM 733 N N . LEU A 1 93 ? 7.582 -14.906 -10.945 1 93.5 93 LEU A N 1
ATOM 734 C CA . LEU A 1 93 ? 6.789 -14.992 -9.727 1 93.5 93 LEU A CA 1
ATOM 735 C C . LEU A 1 93 ? 5.344 -14.586 -9.984 1 93.5 93 LEU A C 1
ATOM 737 O O . LEU A 1 93 ? 5.086 -13.648 -10.742 1 93.5 93 LEU A O 1
ATOM 741 N N . LEU A 1 94 ? 4.461 -15.344 -9.375 1 95.94 94 LEU A N 1
ATOM 742 C CA . LEU A 1 94 ? 3.055 -14.961 -9.281 1 95.94 94 LEU A CA 1
ATOM 743 C C . LEU A 1 94 ? 2.723 -14.453 -7.883 1 95.94 94 LEU A C 1
ATOM 745 O O . LEU A 1 94 ? 2.852 -15.188 -6.902 1 95.94 94 LEU A O 1
ATOM 749 N N . LEU A 1 95 ? 2.264 -13.172 -7.852 1 93.31 95 LEU A N 1
ATOM 750 C CA . LEU A 1 95 ? 2.045 -12.539 -6.555 1 93.31 95 LEU A CA 1
ATOM 751 C C . LEU A 1 95 ? 0.576 -12.18 -6.367 1 93.31 95 LEU A C 1
ATOM 753 O O . LEU A 1 95 ? -0.118 -11.859 -7.332 1 93.31 95 LEU A O 1
ATOM 757 N N . LEU A 1 96 ? 0.109 -12.336 -5.109 1 93.62 96 LEU A N 1
ATOM 758 C CA . LEU A 1 96 ? -1.205 -11.852 -4.699 1 93.62 96 LEU A CA 1
ATOM 759 C C . LEU A 1 96 ? -1.094 -10.5 -4.008 1 93.62 96 LEU A C 1
ATOM 761 O O . LEU A 1 96 ? -0.354 -10.352 -3.031 1 93.62 96 LEU A O 1
ATOM 765 N N . VAL A 1 97 ? -1.812 -9.516 -4.559 1 92.56 97 VAL A N 1
ATOM 766 C CA . VAL A 1 97 ? -1.754 -8.156 -4.027 1 92.56 97 VAL A CA 1
ATOM 767 C C . VAL A 1 97 ? -3.145 -7.719 -3.578 1 92.56 97 VAL A C 1
ATOM 769 O O . VAL A 1 97 ? -4.121 -7.871 -4.316 1 92.56 97 VAL A O 1
ATOM 772 N N . GLY A 1 98 ? -3.186 -7.188 -2.395 1 91.25 98 GLY A N 1
ATOM 773 C CA . GLY A 1 98 ? -4.438 -6.668 -1.872 1 91.25 98 GLY A CA 1
ATOM 774 C C . GLY A 1 98 ? -4.324 -5.242 -1.362 1 91.25 98 GLY A C 1
ATOM 775 O O . GLY A 1 98 ? -3.311 -4.871 -0.768 1 91.25 98 GLY A O 1
ATOM 776 N N . SER A 1 99 ? -5.32 -4.449 -1.612 1 89 99 SER A N 1
ATOM 777 C CA . SER A 1 99 ? -5.477 -3.121 -1.025 1 89 99 SER A CA 1
ATOM 778 C C . SER A 1 99 ? -6.785 -3.014 -0.244 1 89 99 SER A C 1
ATOM 780 O O . SER A 1 99 ? -7.863 -3.215 -0.8 1 89 99 SER A O 1
ATOM 782 N N . ALA A 1 100 ? -6.574 -2.682 1.027 1 84.31 100 ALA A N 1
ATOM 783 C CA . ALA A 1 100 ? -7.754 -2.652 1.889 1 84.31 100 ALA A CA 1
ATOM 784 C C . ALA A 1 100 ? -7.871 -1.316 2.617 1 84.31 100 ALA A C 1
ATOM 786 O O . ALA A 1 100 ? -6.863 -0.66 2.887 1 84.31 100 ALA A O 1
ATOM 787 N N . TYR A 1 101 ? -9.109 -1.026 2.854 1 78.44 101 TYR A N 1
ATOM 788 C CA . TYR A 1 101 ? -9.438 0.14 3.664 1 78.44 101 TYR A CA 1
ATOM 789 C C . TYR A 1 101 ? -10.398 -0.231 4.793 1 78.44 101 TYR A C 1
ATOM 791 O O . TYR A 1 101 ? -11.375 -0.948 4.574 1 78.44 101 TYR A O 1
ATOM 799 N N . ARG A 1 102 ? -10.008 0.283 6.004 1 77.06 102 ARG A N 1
ATOM 800 C CA . ARG A 1 102 ? -10.906 0.168 7.152 1 77.06 102 ARG A CA 1
ATOM 801 C C . ARG A 1 102 ? -11.297 1.544 7.68 1 77.06 102 ARG A C 1
ATOM 803 O O . ARG A 1 102 ? -10.453 2.289 8.18 1 77.06 102 ARG A O 1
ATOM 810 N N . ARG A 1 103 ? -12.508 1.791 7.617 1 74.31 103 ARG A N 1
ATOM 811 C CA . ARG A 1 103 ? -12.977 3.098 8.07 1 74.31 103 ARG A CA 1
ATOM 812 C C . ARG A 1 103 ? -12.797 3.25 9.578 1 74.31 103 ARG A C 1
ATOM 814 O O . ARG A 1 103 ? -12.859 2.268 10.32 1 74.31 103 ARG A O 1
ATOM 821 N N . PRO A 1 104 ? -12.453 4.523 10.039 1 67.88 104 PRO A N 1
ATOM 822 C CA . PRO A 1 104 ? -12.234 4.75 11.469 1 67.88 104 PRO A CA 1
ATOM 823 C C . PRO A 1 104 ? -13.414 4.289 12.328 1 67.88 104 PRO A C 1
ATOM 825 O O . PRO A 1 104 ? -13.211 3.801 13.445 1 67.88 104 PRO A O 1
ATOM 828 N N . ASN A 1 105 ? -14.672 4.355 11.812 1 70.88 105 ASN A N 1
ATOM 829 C CA . ASN A 1 105 ? -15.844 3.982 12.594 1 70.88 105 ASN A CA 1
ATOM 830 C C . ASN A 1 105 ? -16.422 2.65 12.133 1 70.88 105 ASN A C 1
ATOM 832 O O . ASN A 1 105 ? -17.641 2.447 12.188 1 70.88 105 ASN A O 1
ATOM 836 N N . ALA A 1 106 ? -15.422 1.79 11.844 1 73.44 106 ALA A N 1
ATOM 837 C CA . ALA A 1 106 ? -15.883 0.497 11.336 1 73.44 106 ALA A CA 1
ATOM 838 C C . ALA A 1 106 ? -16.594 -0.297 12.43 1 73.44 106 ALA A C 1
ATOM 840 O O . ALA A 1 106 ? -16.109 -0.358 13.57 1 73.44 106 ALA A O 1
ATOM 841 N N . ASP A 1 107 ? -17.766 -0.794 12.047 1 80.81 107 ASP A N 1
ATOM 842 C CA . ASP A 1 107 ? -18.5 -1.626 12.992 1 80.81 107 ASP A CA 1
ATOM 843 C C . ASP A 1 107 ? -18.125 -3.098 12.844 1 80.81 107 ASP A C 1
ATOM 845 O O . ASP A 1 107 ? -17.188 -3.432 12.109 1 80.81 107 ASP A O 1
ATOM 849 N N . GLN A 1 108 ? -18.828 -3.918 13.648 1 83.62 108 GLN A N 1
ATOM 850 C CA . GLN A 1 108 ? -18.5 -5.34 13.68 1 83.62 108 GLN A CA 1
ATOM 851 C C . GLN A 1 108 ? -18.719 -5.98 12.305 1 83.62 108 GLN A C 1
ATOM 853 O O . GLN A 1 108 ? -17.938 -6.836 11.891 1 83.62 108 GLN A O 1
ATOM 858 N N . GLU A 1 109 ? -19.766 -5.617 11.695 1 85.25 109 GLU A N 1
ATOM 859 C CA . GLU A 1 109 ? -20.047 -6.18 10.375 1 85.25 109 GLU A CA 1
ATOM 860 C C . GLU A 1 109 ? -18.953 -5.836 9.375 1 85.25 109 GLU A C 1
ATOM 862 O O . GLU A 1 109 ? -18.5 -6.695 8.617 1 85.25 109 GLU A O 1
ATOM 867 N N . TYR A 1 110 ? -18.531 -4.66 9.398 1 82 110 TYR A N 1
ATOM 868 C CA . TYR A 1 110 ? -17.453 -4.199 8.539 1 82 110 TYR A CA 1
ATOM 869 C C . TYR A 1 110 ? -16.172 -4.98 8.805 1 82 110 TYR A C 1
ATOM 871 O O . TYR A 1 110 ? -15.531 -5.469 7.875 1 82 110 TYR A O 1
ATOM 879 N N . ASN A 1 111 ? -15.898 -5.148 10.023 1 82.88 111 ASN A N 1
ATOM 880 C CA . ASN A 1 111 ? -14.695 -5.867 10.414 1 82.88 111 ASN A CA 1
ATOM 881 C C . ASN A 1 111 ? -14.766 -7.34 10.031 1 82.88 111 ASN A C 1
ATOM 883 O O . ASN A 1 111 ? -13.773 -7.918 9.578 1 82.88 111 ASN A O 1
ATOM 887 N N . SER A 1 112 ? -15.922 -7.867 10.219 1 86.69 112 SER A N 1
ATOM 888 C CA . SER A 1 112 ? -16.094 -9.273 9.867 1 86.69 112 SER A CA 1
ATOM 889 C C . SER A 1 112 ? -15.93 -9.492 8.367 1 86.69 112 SER A C 1
ATOM 891 O O . SER A 1 112 ? -15.328 -10.484 7.941 1 86.69 112 SER A O 1
ATOM 893 N N . ALA A 1 113 ? -16.391 -8.609 7.59 1 88.19 113 ALA A N 1
ATOM 894 C CA . ALA A 1 113 ? -16.266 -8.719 6.137 1 88.19 113 ALA A CA 1
ATOM 895 C C . A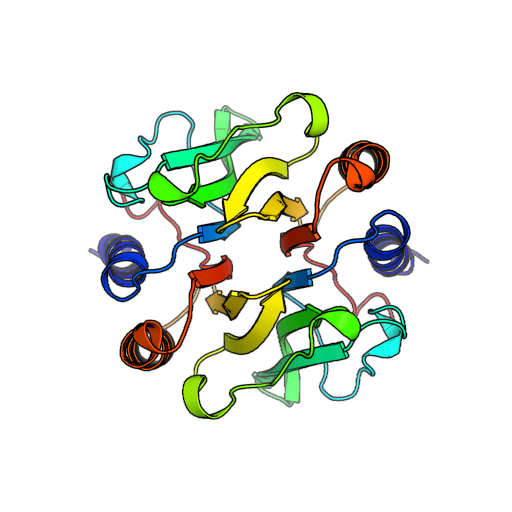LA A 1 113 ? -14.805 -8.641 5.711 1 88.19 113 ALA A C 1
ATOM 897 O O . ALA A 1 113 ? -14.359 -9.406 4.848 1 88.19 113 ALA A O 1
ATOM 898 N N . LEU A 1 114 ? -14.141 -7.766 6.262 1 86.69 114 LEU A N 1
ATOM 899 C CA . LEU A 1 114 ? -12.727 -7.621 5.949 1 86.69 114 LEU A CA 1
ATOM 900 C C . LEU A 1 114 ? -11.953 -8.875 6.348 1 86.69 114 LEU A C 1
ATOM 902 O O . LEU A 1 114 ? -11.148 -9.391 5.562 1 86.69 114 LEU A O 1
ATOM 906 N N . LEU A 1 115 ? -12.25 -9.336 7.523 1 85 115 LEU A N 1
ATOM 907 C CA . LEU A 1 115 ? -11.562 -10.531 7.992 1 85 115 LEU A CA 1
ATOM 908 C C . LEU A 1 115 ? -11.883 -11.727 7.102 1 85 115 LEU A C 1
ATOM 910 O O . LEU A 1 115 ? -11 -12.531 6.801 1 85 115 LEU A O 1
ATOM 914 N N . ARG A 1 116 ? -13.062 -11.828 6.727 1 89.12 116 ARG A N 1
ATOM 915 C CA . ARG A 1 116 ? -13.445 -12.922 5.84 1 89.12 116 ARG A CA 1
ATOM 916 C C . ARG A 1 116 ? -12.688 -12.852 4.52 1 89.12 116 ARG A C 1
ATOM 918 O O . ARG A 1 116 ? -12.227 -13.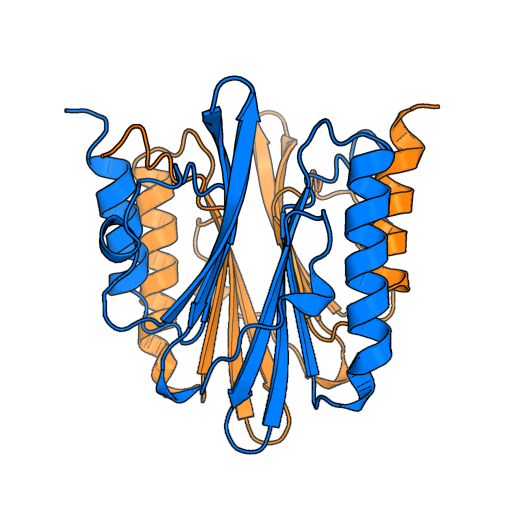875 4.012 1 89.12 116 ARG A O 1
ATOM 925 N N . SER A 1 117 ? -12.594 -11.727 3.982 1 90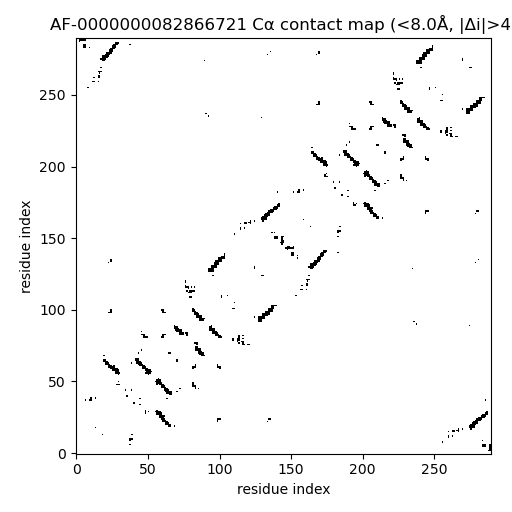.44 117 SER A N 1
ATOM 926 C CA . SER A 1 117 ? -11.859 -11.555 2.734 1 90.44 117 SER A CA 1
ATOM 927 C C . SER A 1 117 ? -10.398 -11.961 2.893 1 90.44 117 SER A C 1
ATOM 929 O O . SER A 1 117 ? -9.844 -12.664 2.043 1 90.44 117 SER A O 1
ATOM 931 N N . LEU A 1 118 ? -9.875 -11.547 3.967 1 87.12 118 LEU A N 1
ATOM 932 C CA . LEU A 1 118 ? -8.484 -11.875 4.234 1 87.12 118 LEU A CA 1
ATOM 933 C C . LEU A 1 118 ? -8.297 -13.375 4.402 1 87.12 118 LEU A C 1
ATOM 935 O O . LEU A 1 118 ? -7.312 -13.945 3.918 1 87.12 118 LEU A O 1
ATOM 939 N N . GLU A 1 119 ? -9.211 -13.922 5.035 1 86.19 119 GLU A N 1
ATOM 940 C CA . GLU A 1 119 ? -9.156 -15.367 5.227 1 86.19 119 GLU A CA 1
ATOM 941 C C . GLU A 1 119 ? -9.266 -16.109 3.893 1 86.19 119 GLU A C 1
ATOM 943 O O . GLU A 1 119 ? -8.57 -17.094 3.664 1 86.19 119 GLU A O 1
ATOM 948 N N . CYS A 1 120 ? -10.125 -15.68 3.102 1 89.69 120 CYS A N 1
ATOM 949 C CA . CYS A 1 120 ? -10.281 -16.297 1.784 1 89.69 120 CYS A CA 1
ATOM 950 C C . CYS A 1 120 ? -8.992 -16.188 0.981 1 89.69 120 CYS A C 1
ATOM 952 O O . CYS A 1 120 ? -8.586 -17.156 0.333 1 89.69 120 CYS A O 1
ATOM 954 N N . ALA A 1 121 ? -8.391 -15.062 1.022 1 89.25 121 ALA A N 1
ATOM 955 C CA . ALA A 1 121 ? -7.117 -14.867 0.338 1 89.25 121 ALA A CA 1
ATOM 956 C C . ALA A 1 121 ? -6.043 -15.789 0.911 1 89.25 121 ALA A C 1
ATOM 958 O O . ALA A 1 121 ? -5.254 -16.375 0.164 1 89.25 121 ALA A O 1
ATOM 959 N N . ALA A 1 122 ? -6.09 -15.867 2.199 1 85.81 122 ALA A N 1
ATOM 960 C CA . ALA A 1 122 ? -5.094 -16.688 2.879 1 85.81 122 ALA A CA 1
ATOM 961 C C . ALA A 1 122 ? -5.215 -18.156 2.465 1 85.81 122 ALA A C 1
ATOM 963 O O . ALA A 1 122 ? -4.207 -18.859 2.326 1 85.81 122 ALA A O 1
ATOM 964 N N . ARG A 1 123 ? -6.375 -18.578 2.266 1 88 123 ARG A N 1
ATOM 965 C CA . ARG A 1 123 ? -6.613 -19.969 1.871 1 88 123 ARG A CA 1
ATOM 966 C C . ARG A 1 123 ? -6.023 -20.25 0.495 1 88 123 ARG A C 1
ATOM 968 O O . ARG A 1 123 ? -5.727 -21.406 0.169 1 88 123 ARG A O 1
ATOM 975 N N . GLN A 1 124 ? -5.863 -19.234 -0.25 1 90.12 124 GLN A N 1
ATOM 976 C CA . GLN A 1 124 ? -5.355 -19.422 -1.604 1 90.12 124 GLN A CA 1
ATOM 977 C C . GLN A 1 124 ? -3.881 -19.031 -1.694 1 90.12 124 GLN A C 1
ATOM 979 O O . GLN A 1 124 ? -3.299 -19.031 -2.781 1 90.12 124 GLN A O 1
ATOM 984 N N . GLN A 1 125 ? -3.295 -18.703 -0.644 1 86.06 125 GLN A N 1
ATOM 985 C CA . GLN A 1 125 ? -1.937 -18.172 -0.617 1 86.06 125 GLN A CA 1
ATOM 986 C C . GLN A 1 125 ? -0.951 -19.141 -1.253 1 86.06 125 GLN A C 1
ATOM 988 O O . GLN A 1 125 ? 0.038 -18.734 -1.861 1 86.06 125 GLN A O 1
ATOM 993 N N . HIS A 1 126 ? -1.215 -20.422 -1.158 1 89.06 126 HIS A N 1
ATOM 994 C CA . HIS A 1 126 ? -0.31 -21.453 -1.677 1 89.06 126 HIS A CA 1
ATOM 995 C C . HIS A 1 126 ? -0.238 -21.406 -3.199 1 89.06 126 HIS A C 1
ATOM 997 O O . HIS A 1 126 ? 0.693 -21.938 -3.799 1 89.06 126 HIS A O 1
ATOM 1003 N N . ASN A 1 127 ? -1.173 -20.781 -3.814 1 93.06 127 ASN A N 1
ATOM 1004 C CA . ASN A 1 127 ? -1.188 -20.641 -5.266 1 93.06 127 ASN A CA 1
ATOM 1005 C C . ASN A 1 127 ? -0.266 -19.516 -5.73 1 93.06 127 ASN A C 1
ATOM 1007 O O . ASN A 1 127 ? -0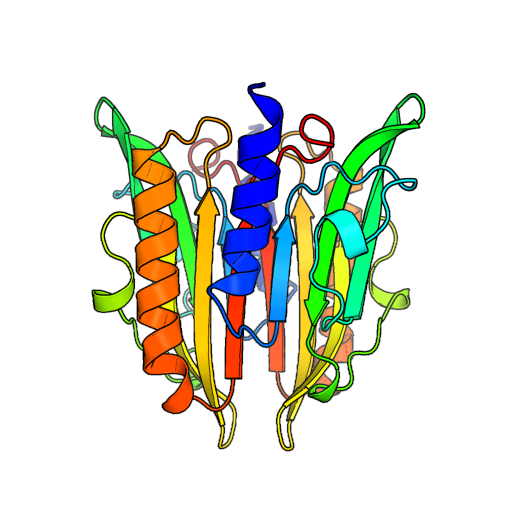.06 -19.328 -6.93 1 93.06 127 ASN A O 1
ATOM 1011 N N . TYR A 1 128 ? 0.367 -18.844 -4.77 1 92.5 128 TYR A N 1
ATOM 1012 C CA . TYR A 1 128 ? 1.162 -17.672 -5.098 1 92.5 128 TYR A CA 1
ATOM 1013 C C . TYR A 1 128 ? 2.545 -17.75 -4.461 1 92.5 128 TYR A C 1
ATOM 1015 O O . TYR A 1 128 ? 2.727 -18.422 -3.441 1 92.5 128 TYR A O 1
ATOM 1023 N N . ASP A 1 129 ? 3.496 -17.047 -5.078 1 90.88 129 ASP A N 1
ATOM 1024 C CA . ASP A 1 129 ? 4.867 -17.031 -4.574 1 90.88 129 ASP A CA 1
ATOM 1025 C C . ASP A 1 129 ? 5.023 -16.016 -3.447 1 90.88 129 ASP A C 1
ATOM 1027 O O . ASP A 1 129 ? 5.996 -16.062 -2.693 1 90.88 129 ASP A O 1
ATOM 1031 N N . GLY A 1 130 ? 4.066 -15.102 -3.348 1 88.06 130 GLY A N 1
ATOM 1032 C CA . GLY A 1 130 ? 4.086 -14.07 -2.328 1 88.06 130 GLY A CA 1
ATOM 1033 C C . GLY A 1 130 ? 2.783 -13.305 -2.23 1 88.06 130 GLY A C 1
ATOM 1034 O O . GLY A 1 130 ? 2.014 -13.25 -3.193 1 88.06 130 GLY A O 1
ATOM 1035 N N . VAL A 1 131 ? 2.564 -12.773 -1.007 1 88.56 131 VAL A N 1
ATOM 1036 C CA . VAL A 1 131 ? 1.348 -12.008 -0.749 1 88.56 131 VAL A CA 1
ATOM 1037 C C . VAL A 1 131 ? 1.709 -10.617 -0.225 1 88.56 131 VAL A C 1
ATOM 1039 O O . VAL A 1 131 ? 2.508 -10.492 0.706 1 88.56 131 VAL A O 1
ATOM 1042 N N . LEU A 1 132 ? 1.173 -9.641 -0.899 1 87.94 132 LEU A N 1
ATOM 1043 C CA . LEU A 1 132 ? 1.315 -8.25 -0.489 1 87.94 132 LEU A CA 1
ATOM 1044 C C . LEU A 1 132 ? -0.028 -7.672 -0.059 1 87.94 132 LEU A C 1
ATOM 1046 O O . LEU A 1 132 ? -0.999 -7.711 -0.819 1 87.94 132 LEU A O 1
ATOM 1050 N N . LEU A 1 133 ? -0.103 -7.258 1.191 1 85.88 133 LEU A N 1
ATOM 1051 C CA . LEU A 1 133 ? -1.315 -6.617 1.688 1 85.88 133 LEU A CA 1
ATOM 1052 C C . LEU A 1 133 ? -1.057 -5.152 2.029 1 85.88 133 LEU A C 1
ATOM 1054 O O . LEU A 1 133 ? -0.167 -4.844 2.826 1 85.88 133 LEU A O 1
ATOM 1058 N N . ILE A 1 134 ? -1.845 -4.34 1.422 1 77.62 134 ILE A N 1
ATOM 1059 C CA . ILE A 1 134 ? -1.717 -2.898 1.595 1 77.62 134 ILE A CA 1
ATOM 1060 C C . ILE A 1 134 ? -3.01 -2.332 2.18 1 77.62 134 ILE A C 1
ATOM 1062 O O . ILE A 1 134 ? -4.105 -2.715 1.763 1 77.62 134 ILE A O 1
ATOM 1066 N N . GLY A 1 135 ? -2.838 -1.46 3.24 1 74.56 135 GLY A N 1
ATOM 1067 C CA . GLY A 1 135 ? -4.117 -0.933 3.689 1 74.56 135 GLY A CA 1
ATOM 1068 C C . GLY A 1 135 ? -3.977 0.18 4.711 1 74.56 135 GLY A C 1
ATOM 1069 O O . GLY A 1 135 ? -2.904 0.369 5.289 1 74.56 135 GLY A O 1
ATOM 1070 N N . ASP A 1 136 ? -4.941 1.048 4.699 1 69.44 136 ASP A N 1
ATOM 1071 C CA . ASP A 1 136 ? -5.219 1.961 5.801 1 69.44 136 ASP A CA 1
ATOM 1072 C C . ASP A 1 136 ? -6.242 1.362 6.766 1 69.44 136 ASP A C 1
ATOM 1074 O O . ASP A 1 136 ? -7.445 1.392 6.496 1 69.44 136 ASP A O 1
ATOM 1078 N N . PHE A 1 137 ? -5.727 0.842 7.828 1 63.88 137 PHE A N 1
ATOM 1079 C CA . PHE A 1 137 ? -6.625 0.106 8.711 1 63.88 137 PHE A CA 1
ATOM 1080 C C . PHE A 1 137 ? -7.098 0.986 9.859 1 63.88 137 PHE A C 1
ATOM 1082 O O . PHE A 1 137 ? -7.953 0.581 10.648 1 63.88 137 PHE A O 1
ATOM 1089 N N . ASN A 1 138 ? -6.672 2.354 9.789 1 61.88 138 ASN A N 1
ATOM 1090 C CA . ASN A 1 138 ? -7.094 3.305 10.812 1 61.88 138 ASN A CA 1
ATOM 1091 C C . ASN A 1 138 ? -7.109 2.666 12.203 1 61.88 138 ASN A C 1
ATOM 1093 O O . ASN A 1 138 ? -8.094 2.789 12.938 1 61.88 138 ASN A O 1
ATOM 1097 N N . LEU A 1 139 ? -6.027 1.959 12.406 1 56.78 139 LEU A N 1
ATOM 1098 C CA . LEU A 1 139 ? -5.992 1.279 13.695 1 56.78 139 LEU A CA 1
ATOM 1099 C C . LEU A 1 139 ? -5.641 2.256 14.812 1 56.78 139 LEU A C 1
ATOM 1101 O O . LEU A 1 139 ? -4.719 3.061 14.672 1 56.78 139 LEU A O 1
ATOM 1105 N N . ASP A 1 140 ? -6.59 2.781 15.469 1 53.31 140 ASP A N 1
ATOM 1106 C CA . ASP A 1 140 ? -6.34 3.631 16.625 1 53.31 140 ASP A CA 1
ATOM 1107 C C . ASP A 1 140 ? -5.625 2.857 17.734 1 53.31 140 ASP A C 1
ATOM 1109 O O . ASP A 1 140 ? -6.27 2.318 18.641 1 53.31 140 ASP A O 1
ATOM 1113 N N . ILE A 1 141 ? -4.293 2.732 17.547 1 48.97 141 ILE A N 1
ATOM 1114 C CA . ILE A 1 141 ? -3.525 1.949 18.516 1 48.97 141 ILE A CA 1
ATOM 1115 C C . ILE A 1 141 ? -3.469 2.688 19.844 1 48.97 141 ILE A C 1
ATOM 1117 O O . ILE A 1 141 ? -3.455 2.061 20.906 1 48.97 141 ILE A O 1
ATOM 1121 N N . LYS A 1 142 ? -3.217 4.008 19.766 1 49.97 142 LYS A N 1
ATOM 1122 C CA . LYS A 1 142 ? -3.152 4.711 21.047 1 49.97 142 LYS A CA 1
ATOM 1123 C C . LYS A 1 142 ? -4.375 4.398 21.906 1 49.97 142 LYS A C 1
ATOM 1125 O O . LYS A 1 142 ? -4.27 4.309 23.125 1 49.97 142 LYS A O 1
ATOM 1130 N N . ARG A 1 143 ? -5.348 4.461 21.312 1 45.72 143 ARG A N 1
ATOM 1131 C CA . ARG A 1 143 ? -6.527 4.285 22.156 1 45.72 143 ARG A CA 1
ATOM 1132 C C . ARG A 1 143 ? -6.672 2.832 22.594 1 45.72 143 ARG A C 1
ATOM 1134 O O . ARG A 1 143 ? -7.328 2.547 23.594 1 45.72 143 ARG A O 1
ATOM 1141 N N . ASP A 1 144 ? -5.98 2.117 21.859 1 44.25 144 ASP A N 1
ATOM 1142 C CA . ASP A 1 144 ? -6.277 0.723 22.172 1 44.25 144 ASP A CA 1
ATOM 1143 C C . ASP A 1 144 ? -5.23 0.14 23.109 1 44.25 144 ASP A C 1
ATOM 1145 O O . ASP A 1 144 ? -5.469 -0.887 23.75 1 44.25 144 ASP A O 1
ATOM 1149 N N . ILE A 1 145 ? -4.043 0.792 23.094 1 39.53 145 ILE A N 1
ATOM 1150 C CA . ILE A 1 145 ? -3.088 0.261 24.062 1 39.53 145 ILE A CA 1
ATOM 1151 C C . ILE A 1 145 ? -3.275 0.962 25.406 1 39.53 145 ILE A C 1
ATOM 1153 O O . ILE A 1 145 ? -3.373 2.191 25.469 1 39.53 145 ILE A O 1
ATOM 1157 N N . MET B 1 1 ? -13.031 -0.432 27.781 1 26.3 1 MET B N 1
ATOM 1158 C CA . MET B 1 1 ? -13.5 -1.702 27.234 1 26.3 1 MET B CA 1
ATOM 1159 C C . MET B 1 1 ? -13.5 -1.678 25.703 1 26.3 1 MET B C 1
ATOM 1161 O O . MET B 1 1 ? -13.703 -2.711 25.062 1 26.3 1 MET B O 1
ATOM 1165 N N . LYS B 1 2 ? -13.656 -0.449 25.141 1 33.66 2 LYS B N 1
ATOM 1166 C CA . LYS B 1 2 ? -13.945 -0.147 23.75 1 33.66 2 LYS B CA 1
ATOM 1167 C C . LYS B 1 2 ? -12.711 -0.356 22.875 1 33.66 2 LYS B C 1
ATOM 1169 O O . LYS B 1 2 ? -12.836 -0.665 21.688 1 33.66 2 LYS B O 1
ATOM 1174 N N . ASN B 1 3 ? -11.523 -0.016 23.469 1 39.25 3 ASN B N 1
ATOM 1175 C CA . ASN B 1 3 ? -10.266 0.277 22.797 1 39.25 3 ASN B CA 1
ATOM 1176 C C . ASN B 1 3 ? -9.516 -1.001 22.422 1 39.25 3 ASN B C 1
ATOM 1178 O O . ASN B 1 3 ? -8.555 -0.962 21.656 1 39.25 3 ASN B O 1
ATOM 1182 N N . LYS B 1 4 ? -9.828 -2.107 23.047 1 42.69 4 LYS B N 1
ATOM 1183 C CA . LYS B 1 4 ? -9.25 -3.441 22.922 1 42.69 4 LYS B CA 1
ATOM 1184 C C . LYS B 1 4 ? -9.594 -4.082 21.594 1 42.69 4 LYS B C 1
ATOM 1186 O O . LYS B 1 4 ? -8.883 -4.973 21.109 1 42.69 4 LYS B O 1
ATOM 1191 N N . LYS B 1 5 ? -10.586 -3.588 21.062 1 48.53 5 LYS B N 1
ATOM 1192 C CA . LYS B 1 5 ? -11.164 -4.262 19.906 1 48.53 5 LYS B CA 1
ATOM 1193 C C . LYS B 1 5 ? -10.359 -3.975 18.641 1 48.53 5 LYS B C 1
ATOM 1195 O O . LYS B 1 5 ? -10.172 -4.859 17.797 1 48.53 5 LYS B O 1
ATOM 1200 N N . THR B 1 6 ? -9.742 -2.729 18.594 1 51.19 6 THR B N 1
ATOM 1201 C CA . THR B 1 6 ? -9.023 -2.352 17.375 1 51.19 6 THR B CA 1
ATOM 1202 C C . THR B 1 6 ? -7.703 -3.109 17.266 1 51.19 6 THR B C 1
ATOM 1204 O O . THR B 1 6 ? -7.352 -3.602 16.203 1 51.19 6 THR B O 1
ATOM 1207 N N . VAL B 1 7 ? -7.086 -3.244 18.422 1 50.91 7 VAL B N 1
ATOM 1208 C CA . VAL B 1 7 ? -5.805 -3.943 18.438 1 50.91 7 VAL B CA 1
ATOM 1209 C C . VAL B 1 7 ? -6.02 -5.414 18.078 1 50.91 7 VAL B C 1
ATOM 1211 O O . VAL B 1 7 ? -5.238 -6 17.328 1 50.91 7 VAL B O 1
ATOM 1214 N N . ALA B 1 8 ? -7.059 -5.902 18.641 1 52.06 8 ALA B N 1
ATOM 1215 C CA . ALA B 1 8 ? -7.348 -7.309 18.375 1 52.06 8 ALA B CA 1
ATOM 1216 C C . ALA B 1 8 ? -7.559 -7.543 16.875 1 52.06 8 ALA B C 1
ATOM 1218 O O . ALA B 1 8 ? -7.098 -8.547 16.328 1 52.06 8 ALA B O 1
ATOM 1219 N N . PHE B 1 9 ? -8.164 -6.555 16.375 1 59.72 9 PHE B N 1
ATOM 1220 C CA . PHE B 1 9 ? -8.406 -6.684 14.945 1 59.72 9 PHE B CA 1
ATOM 1221 C C . PHE B 1 9 ? -7.098 -6.605 14.172 1 59.72 9 PHE B C 1
ATOM 1223 O O . PHE B 1 9 ? -6.902 -7.348 13.203 1 59.72 9 PHE B O 1
ATOM 1230 N N . HIS B 1 10 ? -6.297 -5.762 14.68 1 60.91 10 HIS B 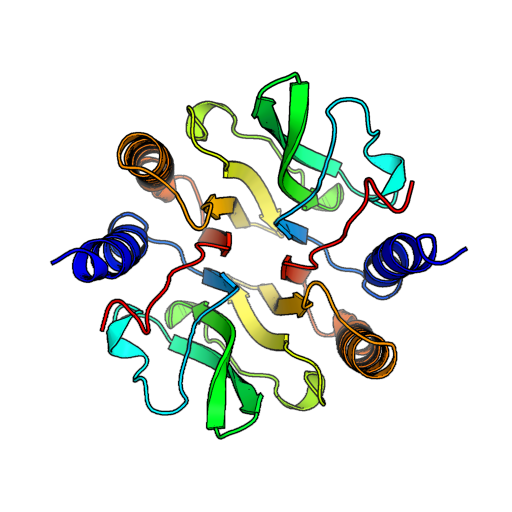N 1
ATOM 1231 C CA . HIS B 1 10 ? -4.996 -5.613 14.039 1 60.91 10 HIS B CA 1
ATOM 1232 C C . HIS B 1 10 ? -4.238 -6.938 14.023 1 60.91 10 HIS B C 1
ATOM 1234 O O . HIS B 1 10 ? -3.74 -7.359 12.977 1 60.91 10 HIS B O 1
ATOM 1240 N N . PHE B 1 11 ? -4.312 -7.484 15.125 1 58.81 11 PHE B N 1
ATOM 1241 C CA . PHE B 1 11 ? -3.602 -8.758 15.219 1 58.81 11 PHE B CA 1
ATOM 1242 C C . PHE B 1 11 ? -4.281 -9.82 14.367 1 58.81 11 PHE B C 1
ATOM 1244 O O . PHE B 1 11 ? -3.609 -10.656 13.75 1 58.81 11 PHE B O 1
ATOM 1251 N N . ALA B 1 12 ? -5.492 -9.633 14.414 1 60.75 12 ALA B N 1
ATOM 1252 C CA . ALA B 1 12 ? -6.227 -10.609 13.617 1 60.75 12 ALA B CA 1
ATOM 1253 C C . ALA B 1 12 ? -5.891 -10.469 12.133 1 60.75 12 ALA B C 1
ATOM 1255 O O . ALA B 1 12 ? -5.809 -11.469 11.414 1 60.75 12 ALA B O 1
ATOM 1256 N N . LEU B 1 13 ? -5.602 -9.273 11.82 1 64.12 13 LEU B N 1
ATOM 1257 C CA . LEU B 1 13 ? -5.242 -9.016 10.43 1 64.12 13 LEU B CA 1
ATOM 1258 C C . LEU B 1 13 ? -3.949 -9.734 10.062 1 64.12 13 LEU B C 1
ATOM 1260 O O . LEU B 1 13 ? -3.838 -10.305 8.969 1 64.12 13 LEU B O 1
ATOM 1264 N N . PHE B 1 14 ? -3.115 -9.727 11.023 1 66.5 14 PHE B N 1
ATOM 1265 C CA . PHE B 1 14 ? -1.824 -10.344 10.75 1 66.5 14 PHE B CA 1
ATOM 1266 C C . PHE B 1 14 ? -1.918 -11.859 10.883 1 66.5 14 PHE B C 1
ATOM 1268 O O . PHE B 1 14 ? -1.203 -12.594 10.195 1 66.5 14 PHE B O 1
ATOM 1275 N N . GLU B 1 15 ? -2.709 -12.25 11.75 1 63.34 15 GLU B N 1
ATOM 1276 C CA . GLU B 1 15 ? -2.826 -13.68 12.008 1 63.34 15 GLU B CA 1
ATOM 1277 C C . GLU B 1 15 ? -3.541 -14.391 10.859 1 63.34 15 GLU B C 1
ATOM 1279 O O . GLU B 1 15 ? -3.264 -15.555 10.578 1 63.34 15 GLU B O 1
ATOM 1284 N N . HIS B 1 16 ? -4.379 -13.672 10.375 1 59.53 16 HIS B N 1
ATOM 1285 C CA . HIS B 1 16 ? -5.223 -14.344 9.391 1 59.53 16 HIS B CA 1
ATOM 1286 C C . HIS B 1 16 ? -4.633 -14.234 7.988 1 59.53 16 HIS B C 1
ATOM 1288 O O . HIS B 1 16 ? -5.25 -14.664 7.012 1 59.53 16 HIS B O 1
ATOM 1294 N N . HIS B 1 17 ? -3.557 -13.484 8.047 1 60.72 17 HIS B N 1
ATOM 1295 C CA . HIS B 1 17 ? -2.939 -13.508 6.723 1 60.72 17 HIS B CA 1
ATOM 1296 C C . HIS B 1 17 ? -1.439 -13.766 6.816 1 60.72 17 HIS B C 1
ATOM 1298 O O . HIS B 1 17 ? -0.823 -13.5 7.852 1 60.72 17 HIS B O 1
ATOM 1304 N N . ASP B 1 18 ? -0.923 -14.688 5.977 1 75.38 18 ASP B N 1
ATOM 1305 C CA . ASP B 1 18 ? 0.501 -14.961 5.809 1 75.38 18 ASP B CA 1
ATOM 1306 C C . ASP B 1 18 ? 1.112 -14.047 4.746 1 75.38 18 ASP B C 1
ATOM 1308 O O . ASP B 1 18 ? 1.828 -14.516 3.857 1 75.38 18 ASP B O 1
ATOM 1312 N N . ALA B 1 19 ? 0.716 -12.711 4.918 1 83.94 19 ALA B N 1
ATOM 1313 C CA . ALA B 1 19 ? 1.256 -11.766 3.941 1 83.94 19 ALA B CA 1
ATOM 1314 C C . ALA B 1 19 ? 2.766 -11.617 4.098 1 83.94 19 ALA B C 1
ATOM 1316 O O . ALA B 1 19 ? 3.283 -11.625 5.219 1 83.94 19 ALA B O 1
ATOM 1317 N N . ASP B 1 20 ? 3.449 -11.5 2.99 1 89.06 20 ASP B N 1
ATOM 1318 C CA . ASP B 1 20 ? 4.898 -11.312 3.008 1 89.06 20 ASP B CA 1
ATOM 1319 C C . ASP B 1 20 ? 5.262 -9.859 3.314 1 89.06 20 ASP B C 1
ATOM 1321 O O . ASP B 1 20 ? 6.281 -9.594 3.953 1 89.06 20 ASP B O 1
ATOM 1325 N N . ILE B 1 21 ? 4.426 -8.961 2.869 1 88.19 21 ILE B N 1
ATOM 1326 C CA . ILE B 1 21 ? 4.594 -7.527 3.113 1 88.19 21 ILE B CA 1
ATOM 1327 C C . ILE B 1 21 ? 3.256 -6.914 3.518 1 88.19 21 ILE B C 1
ATOM 1329 O O . ILE B 1 21 ? 2.229 -7.184 2.893 1 88.19 21 ILE B O 1
ATOM 1333 N N . CYS B 1 22 ? 3.258 -6.117 4.59 1 86.25 22 CYS B N 1
ATOM 1334 C CA . CYS B 1 22 ? 2.107 -5.336 5.031 1 86.25 22 CYS B CA 1
ATOM 1335 C C . CYS B 1 22 ? 2.473 -3.865 5.18 1 86.25 22 CYS B C 1
ATOM 1337 O O . CYS B 1 22 ? 3.48 -3.533 5.809 1 86.25 22 CYS B O 1
ATOM 1339 N N . ALA B 1 23 ? 1.749 -3.059 4.457 1 84.38 23 ALA B N 1
ATOM 1340 C CA . ALA B 1 23 ? 1.921 -1.615 4.602 1 84.38 23 ALA B CA 1
ATOM 1341 C C . ALA B 1 23 ? 0.747 -0.997 5.355 1 84.38 23 ALA B C 1
ATOM 1343 O O . ALA B 1 23 ? -0.412 -1.198 4.984 1 84.38 23 ALA B O 1
ATOM 1344 N N . VAL B 1 24 ? 0.952 -0.234 6.441 1 73.75 24 VAL B N 1
ATOM 1345 C CA . VAL B 1 24 ? -0.095 0.368 7.262 1 73.75 24 VAL B CA 1
ATOM 1346 C C . VAL B 1 24 ? 0.108 1.88 7.332 1 73.75 24 VAL B C 1
ATOM 1348 O O . VAL B 1 24 ? 1.229 2.354 7.535 1 73.75 24 VAL B O 1
ATOM 1351 N N . ASN B 1 25 ? -0.989 2.551 6.879 1 64.81 25 ASN B N 1
ATOM 1352 C CA . ASN B 1 25 ? -1.018 4.004 6.98 1 64.81 25 ASN B CA 1
ATOM 1353 C C . ASN B 1 25 ? -1.826 4.465 8.195 1 64.81 25 ASN B C 1
ATOM 1355 O O . ASN B 1 25 ? -2.838 3.855 8.539 1 64.81 25 ASN B O 1
ATOM 1359 N N . GLU B 1 26 ? -1.473 5.062 9.367 1 60.09 26 GLU B N 1
ATOM 1360 C CA . GLU B 1 26 ? -1.995 5.789 10.523 1 60.09 26 GLU B CA 1
ATOM 1361 C C . GLU B 1 26 ? -1.639 5.078 11.828 1 60.09 26 GLU B C 1
ATOM 1363 O O . GLU B 1 26 ? -2.412 4.258 12.32 1 60.09 26 GLU B O 1
ATOM 1368 N N . THR B 1 27 ? -0.549 4.758 11.758 1 56.91 27 THR B N 1
ATOM 1369 C CA . THR B 1 27 ? -0.194 4.078 13 1 56.91 27 THR B CA 1
ATOM 1370 C C . THR B 1 27 ? 0.018 5.09 14.125 1 56.91 27 THR B C 1
ATOM 1372 O O . THR B 1 27 ? 0.453 6.215 13.883 1 56.91 27 THR B O 1
ATOM 1375 N N . TRP B 1 28 ? -1.155 5.582 14.711 1 53.75 28 TRP B N 1
ATOM 1376 C CA . TRP B 1 28 ? -0.885 6.375 15.906 1 53.75 28 TRP B CA 1
ATOM 1377 C C . TRP B 1 28 ? 0.355 5.867 16.625 1 53.75 28 TRP B C 1
ATOM 1379 O O . TRP B 1 28 ? 0.25 5.227 17.672 1 53.75 28 TRP B O 1
ATOM 1389 N N . LEU B 1 29 ? 1.424 5.824 15.906 1 55.06 29 LEU B N 1
ATOM 1390 C CA . LEU B 1 29 ? 2.59 5.262 16.578 1 55.06 29 LEU B CA 1
ATOM 1391 C C . LEU B 1 29 ? 3.369 6.344 17.312 1 55.06 29 LEU B C 1
ATOM 1393 O O . LEU B 1 29 ? 3.703 7.379 16.734 1 55.06 29 LEU B O 1
ATOM 1397 N N . ALA B 1 30 ? 3.094 6.363 18.594 1 59.56 30 ALA B N 1
ATOM 1398 C CA . ALA B 1 30 ? 4.039 7.125 19.406 1 59.56 30 ALA B CA 1
ATOM 1399 C C . ALA B 1 30 ? 5.395 6.426 19.469 1 59.56 30 ALA B C 1
ATOM 1401 O O . ALA B 1 30 ? 5.465 5.195 19.484 1 59.56 30 ALA B O 1
ATOM 1402 N N . PRO B 1 31 ? 6.426 7.293 19.297 1 64.69 31 PRO B N 1
ATOM 1403 C CA . PRO B 1 31 ? 7.766 6.699 19.297 1 64.69 31 PRO B CA 1
ATOM 1404 C C . PRO B 1 31 ? 7.961 5.684 20.422 1 64.69 31 PRO B C 1
ATOM 1406 O O . PRO B 1 31 ? 8.781 4.773 20.297 1 64.69 31 PRO B O 1
ATOM 1409 N N . GLU B 1 32 ? 7.121 5.801 21.344 1 65.62 32 GLU B N 1
ATOM 1410 C CA . GLU B 1 32 ? 7.309 4.941 22.516 1 65.62 32 GLU B CA 1
ATOM 1411 C C . GLU B 1 32 ? 6.609 3.598 22.328 1 65.62 32 GLU B C 1
ATOM 1413 O O . GLU B 1 32 ? 6.875 2.646 23.062 1 65.62 32 GLU B O 1
ATOM 1418 N N . ILE B 1 33 ? 5.809 3.584 21.359 1 66.81 33 ILE B N 1
ATOM 1419 C CA . ILE B 1 33 ? 5.074 2.34 21.156 1 66.81 33 ILE B CA 1
ATOM 1420 C C . ILE B 1 33 ? 5.957 1.337 20.422 1 66.81 33 ILE B C 1
ATOM 1422 O O . ILE B 1 33 ? 6.422 1.61 19.312 1 66.81 33 ILE B O 1
ATOM 1426 N N . LYS B 1 34 ? 6.16 0.187 21.125 1 70.75 34 LYS B N 1
ATOM 1427 C CA . LYS B 1 34 ? 7.008 -0.862 20.562 1 70.75 34 LYS B CA 1
ATOM 1428 C C . LYS B 1 34 ? 6.289 -1.615 19.453 1 70.75 34 LYS B C 1
ATOM 1430 O O . LYS B 1 34 ? 5.082 -1.854 19.531 1 70.75 34 LYS B O 1
ATOM 1435 N N . ASN B 1 35 ? 7.062 -2.035 18.438 1 70.88 35 ASN B N 1
ATOM 1436 C CA . ASN B 1 35 ? 6.566 -2.699 17.234 1 70.88 35 ASN B CA 1
ATOM 1437 C C . ASN B 1 35 ? 5.758 -3.949 17.578 1 70.88 35 ASN B C 1
ATOM 1439 O O . ASN B 1 35 ? 4.723 -4.211 16.969 1 70.88 35 ASN B O 1
ATOM 1443 N N . HIS B 1 36 ? 6.227 -4.664 18.562 1 68.62 36 HIS B N 1
ATOM 1444 C CA . HIS B 1 36 ? 5.648 -5.977 18.828 1 68.62 36 HIS B CA 1
ATOM 1445 C C . HIS B 1 36 ? 4.234 -5.852 19.406 1 68.62 36 HIS B C 1
ATOM 1447 O O . HIS B 1 36 ? 3.494 -6.832 19.453 1 68.62 36 HIS B O 1
ATOM 1453 N N . LYS B 1 37 ? 3.83 -4.656 19.719 1 66.38 37 LYS B N 1
ATOM 1454 C CA . LYS B 1 37 ? 2.488 -4.43 20.25 1 66.38 37 LYS B CA 1
ATOM 1455 C C . LYS B 1 37 ? 1.447 -4.422 19.125 1 66.38 37 LYS B C 1
ATOM 1457 O O . LYS B 1 37 ? 0.256 -4.613 19.391 1 66.38 37 LYS B O 1
ATOM 1462 N N . PHE B 1 38 ? 2.035 -4.301 17.938 1 69.44 38 PHE B N 1
ATOM 1463 C CA . PHE B 1 38 ? 1.004 -4.176 16.922 1 69.44 38 PHE B CA 1
ATOM 1464 C C . PHE B 1 38 ? 1.385 -4.957 15.664 1 69.44 38 PHE B C 1
ATOM 1466 O O . PHE B 1 38 ? 0.586 -5.078 14.734 1 69.44 38 PHE B O 1
ATOM 1473 N N . VAL B 1 39 ? 2.58 -5.445 15.656 1 75.5 39 VAL B N 1
ATOM 1474 C CA . VAL B 1 39 ? 3.016 -6.301 14.555 1 75.5 39 VAL B CA 1
ATOM 1475 C C . VAL B 1 39 ? 3.613 -7.59 15.109 1 75.5 39 VAL B C 1
ATOM 1477 O O . VAL B 1 39 ? 4.41 -7.562 16.047 1 75.5 39 VAL B O 1
ATOM 1480 N N . PRO B 1 40 ? 3.109 -8.734 14.562 1 79.69 40 PRO B N 1
ATOM 1481 C CA . PRO B 1 40 ? 3.715 -9.992 15 1 79.69 40 PRO B CA 1
ATOM 1482 C C . PRO B 1 40 ? 5.238 -9.969 14.938 1 79.69 40 PRO B C 1
ATOM 1484 O O . PRO B 1 40 ? 5.812 -9.344 14.039 1 79.69 40 PRO B O 1
ATOM 1487 N N . ARG B 1 41 ? 5.875 -10.719 15.812 1 80.5 41 ARG B N 1
ATOM 1488 C CA . ARG B 1 41 ? 7.324 -10.703 15.977 1 80.5 41 ARG B CA 1
ATOM 1489 C C . ARG B 1 41 ? 8.016 -11.289 14.75 1 80.5 41 ARG B C 1
ATOM 1491 O O . ARG B 1 41 ? 9.211 -11.062 14.547 1 80.5 41 ARG B O 1
ATOM 1498 N N . GLU B 1 42 ? 7.324 -11.977 13.961 1 86.94 42 GLU B N 1
ATOM 1499 C CA . GLU B 1 42 ? 7.934 -12.648 12.82 1 86.94 42 GLU B CA 1
ATOM 1500 C C . GLU B 1 42 ? 8.203 -11.672 11.68 1 86.94 42 GLU B C 1
ATOM 1502 O O . GLU B 1 42 ? 8.805 -12.039 10.672 1 86.94 42 GLU B O 1
ATOM 1507 N N . TYR B 1 43 ? 7.809 -10.469 11.859 1 89.62 43 TYR B N 1
ATOM 1508 C CA . TYR B 1 43 ? 8.031 -9.469 10.82 1 89.62 43 TYR B CA 1
ATOM 1509 C C . TYR B 1 43 ? 9.172 -8.531 11.203 1 89.62 43 TYR B C 1
ATOM 1511 O O . TYR B 1 43 ? 9.375 -8.25 12.391 1 89.62 43 TYR B O 1
ATOM 1519 N N . VAL B 1 44 ? 9.898 -8.094 10.18 1 92.25 44 VAL B N 1
ATOM 1520 C CA . VAL B 1 44 ? 10.766 -6.922 10.297 1 92.25 44 VAL B CA 1
ATOM 1521 C C . VAL B 1 44 ? 9.945 -5.652 10.07 1 92.25 44 VAL B C 1
ATOM 1523 O O . VAL B 1 44 ? 9.234 -5.531 9.07 1 92.25 44 VAL B O 1
ATOM 1526 N N . VAL B 1 45 ? 10.047 -4.75 11.031 1 90.38 45 VAL B N 1
ATOM 1527 C CA . VAL B 1 45 ? 9.242 -3.537 10.945 1 90.38 45 VAL B CA 1
ATOM 1528 C C . VAL B 1 45 ? 10.133 -2.352 10.578 1 90.38 45 VAL B C 1
ATOM 1530 O O . VAL B 1 45 ? 11.133 -2.092 11.242 1 90.38 45 VAL B O 1
ATOM 1533 N N . LEU B 1 46 ? 9.789 -1.704 9.469 1 91.25 46 LEU B N 1
ATOM 1534 C CA . LEU B 1 46 ? 10.375 -0.426 9.07 1 91.25 46 LEU B CA 1
ATOM 1535 C C . LEU B 1 46 ? 9.344 0.694 9.172 1 91.25 46 LEU B C 1
ATOM 1537 O O . LEU B 1 46 ? 8.281 0.625 8.555 1 91.25 46 LEU B O 1
ATOM 1541 N N . ARG B 1 47 ? 9.68 1.669 10.008 1 87.56 47 ARG B N 1
ATOM 1542 C CA . ARG B 1 47 ? 8.641 2.676 10.219 1 87.56 47 ARG B CA 1
ATOM 1543 C C . ARG B 1 47 ? 9.25 4.07 10.32 1 87.56 47 ARG B C 1
ATOM 1545 O O . ARG B 1 47 ? 10.453 4.215 10.547 1 87.56 47 ARG B O 1
ATOM 1552 N N . LYS B 1 48 ? 8.438 5.004 10 1 85.31 48 LYS B N 1
ATOM 1553 C CA . LYS B 1 48 ? 8.719 6.422 10.211 1 85.31 48 LYS B CA 1
ATOM 1554 C C . LYS B 1 48 ? 7.586 7.098 10.977 1 85.31 48 LYS B C 1
ATOM 1556 O O . LYS B 1 48 ? 6.465 7.191 10.477 1 85.31 48 LYS B O 1
ATOM 1561 N N . ASP B 1 49 ? 7.918 7.531 12.18 1 77 49 ASP B N 1
ATOM 1562 C CA . ASP B 1 49 ? 6.93 8.156 13.055 1 77 49 ASP B CA 1
ATOM 1563 C C . ASP B 1 49 ? 6.793 9.648 12.75 1 77 49 ASP B C 1
ATOM 1565 O O . ASP B 1 49 ? 7.77 10.305 12.391 1 77 49 ASP B O 1
ATOM 1569 N N . GLN B 1 50 ? 5.543 10.039 12.719 1 71.12 50 GLN B N 1
ATOM 1570 C CA . GLN B 1 50 ? 5.312 11.477 12.625 1 71.12 50 GLN B CA 1
ATOM 1571 C C . GLN B 1 50 ? 5.012 12.07 14 1 71.12 50 GLN B C 1
ATOM 1573 O O . GLN B 1 50 ? 4.18 11.547 14.742 1 71.12 50 GLN B O 1
ATOM 1578 N N . LEU B 1 51 ? 5.875 12.938 14.359 1 60.78 51 LEU B N 1
ATOM 1579 C CA . LEU B 1 51 ? 5.648 13.555 15.656 1 60.78 51 LEU B CA 1
ATOM 1580 C C . LEU B 1 51 ? 4.656 14.711 15.539 1 60.78 51 LEU B C 1
ATOM 1582 O O . LEU B 1 51 ? 4.691 15.469 14.57 1 60.78 51 LEU B O 1
ATOM 1586 N N . GLY B 1 52 ? 3.535 14.594 16.078 1 58.12 52 GLY B N 1
ATOM 1587 C CA . GLY B 1 52 ? 2.656 15.75 16.188 1 58.12 52 GLY B CA 1
ATOM 1588 C C . GLY B 1 52 ? 3.209 16.828 17.094 1 58.12 52 GLY B C 1
ATOM 1589 O O . GLY B 1 52 ? 4.379 16.797 17.469 1 58.12 52 GLY B O 1
ATOM 1590 N N . GLY B 1 53 ? 2.473 18.031 17.172 1 52.28 53 GLY B N 1
ATOM 1591 C CA . GLY B 1 53 ? 2.863 19.109 18.078 1 52.28 53 GLY B CA 1
ATOM 1592 C C . GLY B 1 53 ? 3.479 18.594 19.375 1 52.28 53 GLY B C 1
ATOM 1593 O O . GLY B 1 53 ? 4.426 17.812 19.344 1 52.28 53 GLY B O 1
ATOM 1594 N N . ARG B 1 54 ? 3.004 18.734 20.391 1 50 54 ARG B N 1
ATOM 1595 C CA . ARG B 1 54 ? 3.535 18.531 21.734 1 50 54 ARG B CA 1
ATOM 1596 C C . ARG B 1 54 ? 4.02 17.094 21.922 1 50 54 ARG B C 1
ATOM 1598 O O . ARG B 1 54 ? 3.752 16.484 22.953 1 50 54 ARG B O 1
ATOM 1605 N N . ASN B 1 55 ? 4.602 16.516 21.031 1 53.5 55 ASN B N 1
ATOM 1606 C CA . ASN B 1 55 ? 5.184 15.18 21.125 1 53.5 55 ASN B CA 1
ATOM 1607 C C . ASN B 1 55 ? 4.121 14.094 21.016 1 53.5 55 ASN B C 1
ATOM 1609 O O . ASN B 1 55 ? 4.262 13.016 21.594 1 53.5 55 ASN B O 1
ATOM 1613 N N . ALA B 1 56 ? 2.957 14.57 20.578 1 52.62 56 ALA B N 1
ATOM 1614 C CA . ALA B 1 56 ? 1.87 13.602 20.469 1 52.62 56 ALA B CA 1
ATOM 1615 C C . ALA B 1 56 ? 1.981 12.789 19.188 1 52.62 56 ALA B C 1
ATOM 1617 O O . ALA B 1 56 ? 2.512 13.281 18.188 1 52.62 56 ALA B O 1
ATOM 1618 N N . ALA B 1 57 ? 1.766 11.586 19.406 1 54.22 57 ALA B N 1
ATOM 1619 C CA . ALA B 1 57 ? 1.727 10.68 18.266 1 54.22 57 ALA B CA 1
ATOM 1620 C C . ALA B 1 57 ? 0.791 11.219 17.172 1 54.22 57 ALA B C 1
ATOM 1622 O O . ALA B 1 57 ? -0.342 11.609 17.469 1 54.22 57 ALA B O 1
ATOM 1623 N N . ALA B 1 58 ? 1.201 11.953 16.109 1 57.59 58 ALA B N 1
ATOM 1624 C CA . ALA B 1 58 ? 0.313 12.516 15.086 1 57.59 58 ALA B CA 1
ATOM 1625 C C . ALA B 1 58 ? 0.213 11.602 13.875 1 57.59 58 ALA B C 1
ATOM 1627 O O . ALA B 1 58 ? -0.459 11.93 12.891 1 57.59 58 ALA B O 1
ATOM 1628 N N . GLY B 1 59 ? 0.915 10.32 13.953 1 64.06 59 GLY B N 1
ATOM 1629 C CA . GLY B 1 59 ? 0.781 9.523 12.75 1 64.06 59 GLY B CA 1
ATOM 1630 C C . GLY B 1 59 ? 2.094 8.922 12.281 1 64.06 59 GLY B C 1
ATOM 1631 O O . GLY B 1 59 ? 3.107 9.016 12.977 1 64.06 59 GLY B O 1
ATOM 1632 N N . GLY B 1 60 ? 2.082 8.031 11.352 1 76.19 60 GLY B N 1
ATOM 1633 C CA . GLY B 1 60 ? 3.27 7.414 10.781 1 76.19 60 GLY B CA 1
ATOM 1634 C C . GLY B 1 60 ? 2.951 6.363 9.734 1 76.19 60 GLY B C 1
ATOM 1635 O O . GLY B 1 60 ? 1.782 6.082 9.469 1 76.19 60 GLY B O 1
ATOM 1636 N N . VAL B 1 61 ? 4.027 6.059 9.023 1 83.81 61 VAL B N 1
ATOM 1637 C CA . VAL B 1 61 ? 3.947 5 8.023 1 83.81 61 VAL B CA 1
ATOM 1638 C C . VAL B 1 61 ? 4.848 3.836 8.43 1 83.81 61 VAL B C 1
ATOM 1640 O O . VAL B 1 61 ? 5.867 4.035 9.094 1 83.81 61 VAL B O 1
ATOM 1643 N N . LEU B 1 62 ? 4.32 2.619 8.047 1 85.75 62 LEU B N 1
ATOM 1644 C CA . LEU B 1 62 ? 5.078 1.437 8.445 1 85.75 62 LEU B CA 1
ATOM 1645 C C . LEU B 1 62 ? 4.98 0.35 7.375 1 85.75 62 LEU B C 1
ATOM 1647 O O . LEU B 1 62 ? 3.934 0.179 6.75 1 85.75 62 LEU B O 1
ATOM 1651 N N . LEU B 1 63 ? 6.102 -0.365 7.238 1 89.75 63 LEU B N 1
ATOM 1652 C CA . LEU B 1 63 ? 6.168 -1.602 6.469 1 89.75 63 LEU B CA 1
ATOM 1653 C C . LEU B 1 63 ? 6.535 -2.781 7.363 1 89.75 63 LEU B C 1
ATOM 1655 O O . LEU B 1 63 ? 7.523 -2.727 8.094 1 89.75 63 LEU B O 1
ATOM 1659 N N . ALA B 1 64 ? 5.672 -3.705 7.387 1 89.44 64 ALA B N 1
ATOM 1660 C CA . ALA B 1 64 ? 6.004 -4.996 7.984 1 89.44 64 ALA B CA 1
ATOM 1661 C C . ALA B 1 64 ? 6.367 -6.02 6.906 1 89.44 64 ALA B C 1
ATOM 1663 O O . ALA B 1 64 ? 5.559 -6.309 6.02 1 89.44 64 ALA B O 1
ATOM 1664 N N . ILE B 1 65 ? 7.602 -6.582 6.992 1 92.69 65 ILE B N 1
ATOM 1665 C CA . ILE B 1 65 ? 8.102 -7.434 5.922 1 92.69 65 ILE B CA 1
ATOM 1666 C C . ILE B 1 65 ? 8.688 -8.719 6.516 1 92.69 65 ILE B C 1
ATOM 1668 O O . ILE B 1 65 ? 9.414 -8.672 7.512 1 92.69 65 ILE B O 1
ATOM 1672 N N . ARG B 1 66 ? 8.344 -9.789 5.902 1 92.75 66 ARG B N 1
ATOM 1673 C CA . ARG B 1 66 ? 8.914 -11.047 6.363 1 92.75 66 ARG B CA 1
ATOM 1674 C C . ARG B 1 66 ? 10.43 -11.062 6.164 1 92.75 66 ARG B C 1
ATOM 1676 O O . ARG B 1 66 ? 10.93 -10.609 5.129 1 92.75 66 ARG B O 1
ATOM 1683 N N . PRO B 1 67 ? 11.133 -11.734 7.094 1 93.88 67 PRO B N 1
ATOM 1684 C CA . PRO B 1 67 ? 12.594 -11.711 7.043 1 93.88 67 PRO B CA 1
ATOM 1685 C C . PRO B 1 67 ? 13.156 -12.406 5.805 1 93.88 67 PRO B C 1
ATOM 1687 O O . PRO B 1 67 ? 14.219 -12.031 5.305 1 93.88 67 PRO B O 1
ATOM 1690 N N . HIS B 1 68 ? 12.461 -13.352 5.281 1 92.94 68 HIS B N 1
ATOM 1691 C CA . HIS B 1 68 ? 13 -14.117 4.16 1 92.94 68 HIS B CA 1
ATOM 1692 C C . HIS B 1 68 ? 13.109 -13.25 2.908 1 92.94 68 HIS B C 1
ATOM 1694 O O . HIS B 1 68 ? 13.812 -13.609 1.96 1 92.94 68 HIS B O 1
ATOM 1700 N N . LEU B 1 69 ? 12.516 -12.109 2.947 1 95.31 69 LEU B N 1
ATOM 1701 C CA . LEU B 1 69 ? 12.594 -11.203 1.812 1 95.31 69 LEU B CA 1
ATOM 1702 C C . LEU B 1 69 ? 13.805 -10.281 1.938 1 95.31 69 LEU B C 1
ATOM 1704 O O . LEU B 1 69 ? 14.039 -9.43 1.073 1 95.31 69 LEU B O 1
ATOM 1708 N N . GLN B 1 70 ? 14.555 -10.344 3 1 97.12 70 GLN B N 1
ATOM 1709 C CA . GLN B 1 70 ? 15.789 -9.602 3.242 1 97.12 70 GLN B CA 1
ATOM 1710 C C . GLN B 1 70 ? 15.562 -8.102 3.092 1 97.12 70 GLN B C 1
ATOM 1712 O O . GLN B 1 70 ? 16.25 -7.438 2.316 1 97.12 70 GLN B O 1
ATOM 1717 N N . PRO B 1 71 ? 14.602 -7.598 3.896 1 97.12 71 PRO B N 1
ATOM 1718 C CA . PRO B 1 71 ? 14.305 -6.168 3.773 1 97.12 71 PRO B CA 1
ATOM 1719 C C . PRO B 1 71 ? 15.461 -5.281 4.227 1 97.12 71 PRO B C 1
ATOM 1721 O O . PRO B 1 71 ? 16.156 -5.609 5.199 1 97.12 71 PRO B O 1
ATOM 1724 N N . ARG B 1 72 ? 15.695 -4.219 3.471 1 97.12 72 ARG B N 1
ATOM 1725 C CA . ARG B 1 72 ? 16.656 -3.178 3.832 1 97.12 72 ARG B CA 1
ATOM 1726 C C . ARG B 1 72 ? 16.016 -1.797 3.775 1 97.12 72 ARG B C 1
ATOM 1728 O O . ARG B 1 72 ? 15.445 -1.411 2.752 1 97.12 72 ARG B O 1
ATOM 1735 N N . MET B 1 73 ? 16.172 -1.127 4.855 1 96.56 73 MET B N 1
ATOM 1736 C CA . MET B 1 73 ? 15.625 0.224 4.91 1 96.56 73 MET B CA 1
ATOM 1737 C C . MET B 1 73 ? 16.484 1.195 4.105 1 96.56 73 MET B C 1
ATOM 1739 O O . MET B 1 73 ? 17.719 1.152 4.184 1 96.56 73 MET B O 1
ATOM 1743 N N . LEU B 1 74 ? 15.852 2.018 3.328 1 96.75 74 LEU B N 1
ATOM 1744 C CA . LEU B 1 74 ? 16.531 3.037 2.531 1 96.75 74 LEU B CA 1
ATOM 1745 C C . LEU B 1 74 ? 16.172 4.438 3.023 1 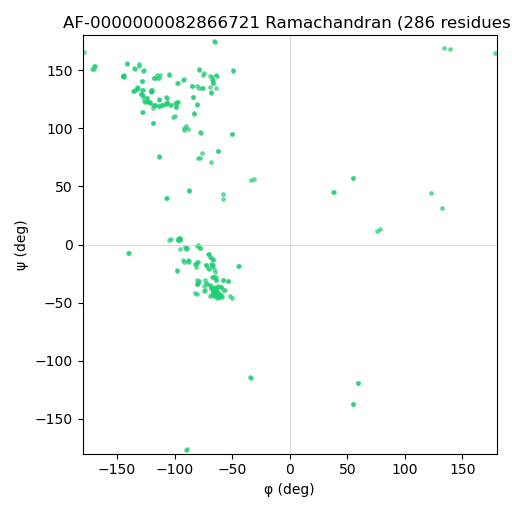96.75 74 LEU B C 1
ATOM 1747 O O . LEU B 1 74 ? 15.5 5.195 2.316 1 96.75 74 LEU B O 1
ATOM 1751 N N . GLN B 1 75 ? 16.719 4.816 4.094 1 94.94 75 GLN B N 1
ATOM 1752 C CA . GLN B 1 75 ? 16.375 6.055 4.785 1 94.94 75 GLN B CA 1
ATOM 1753 C C . GLN B 1 75 ? 16.766 7.277 3.957 1 94.94 75 GLN B C 1
ATOM 1755 O O . GLN B 1 75 ? 16.141 8.328 4.059 1 94.94 75 GLN B O 1
ATOM 1760 N N . HIS B 1 76 ? 17.781 7.082 3.156 1 95 76 HIS B N 1
ATOM 1761 C CA . HIS B 1 76 ? 18.281 8.211 2.379 1 95 76 HIS B CA 1
ATOM 1762 C C . HIS B 1 76 ? 17.25 8.664 1.344 1 95 76 HIS B C 1
ATOM 1764 O O . HIS B 1 76 ? 17.359 9.766 0.804 1 95 76 HIS B O 1
ATOM 1770 N N . LEU B 1 77 ? 16.266 7.926 1.103 1 94.31 77 LEU B N 1
ATOM 1771 C CA . LEU B 1 77 ? 15.242 8.289 0.124 1 94.31 77 LEU B CA 1
ATOM 1772 C C . LEU B 1 77 ? 14.086 9.023 0.791 1 94.31 77 LEU B C 1
ATOM 1774 O O . LEU B 1 77 ? 13.242 9.609 0.108 1 94.31 77 LEU B O 1
ATOM 1778 N N . GLU B 1 78 ? 13.906 9.07 2.049 1 92.81 78 GLU B N 1
ATOM 1779 C CA . GLU B 1 78 ? 12.703 9.5 2.76 1 92.81 78 GLU B CA 1
ATOM 1780 C C . GLU B 1 78 ? 12.656 11.023 2.879 1 92.81 78 GLU B C 1
ATOM 1782 O O . GLU B 1 78 ? 11.617 11.633 2.629 1 92.81 78 GLU B O 1
ATOM 1787 N N . GLY B 1 79 ? 13.875 11.617 3.191 1 91.19 79 GLY B N 1
ATOM 1788 C CA . GLY B 1 79 ? 13.859 13.031 3.504 1 91.19 79 GLY B CA 1
ATOM 1789 C C . GLY B 1 79 ? 12.891 13.391 4.617 1 91.19 79 GLY B C 1
ATOM 1790 O O . GLY B 1 79 ? 12.781 12.664 5.605 1 91.19 79 GLY B O 1
ATOM 1791 N N . ASP B 1 80 ? 12.109 14.562 4.414 1 88.38 80 ASP B N 1
ATOM 1792 C CA . ASP B 1 80 ? 11.195 15.016 5.457 1 88.38 80 ASP B CA 1
ATOM 1793 C C . ASP B 1 80 ? 9.781 14.5 5.215 1 88.38 80 ASP B C 1
ATOM 1795 O O . ASP B 1 80 ? 8.852 14.828 5.957 1 88.38 80 ASP B O 1
ATOM 1799 N N . ALA B 1 81 ? 9.656 13.703 4.242 1 87.12 81 ALA B N 1
ATOM 1800 C CA . ALA B 1 81 ? 8.336 13.195 3.891 1 87.12 81 ALA B CA 1
ATOM 1801 C C . ALA B 1 81 ? 7.914 12.062 4.828 1 87.12 81 ALA B C 1
ATOM 1803 O O . ALA B 1 81 ? 8.766 11.383 5.406 1 87.12 81 ALA B O 1
ATOM 1804 N N . GLU B 1 82 ? 6.664 11.914 5.02 1 86.12 82 GLU B N 1
ATOM 1805 C CA . GLU B 1 82 ? 6.133 10.766 5.734 1 86.12 82 GLU B CA 1
ATOM 1806 C C . GLU B 1 82 ? 6.066 9.531 4.832 1 86.12 82 GLU B C 1
ATOM 1808 O O . GLU B 1 82 ? 4.988 9.141 4.383 1 86.12 82 GLU B O 1
ATOM 1813 N N . VAL B 1 83 ? 7.25 9 4.617 1 88.5 83 VAL B N 1
ATOM 1814 C CA . VAL B 1 83 ? 7.391 7.848 3.732 1 88.5 83 VAL B CA 1
ATOM 1815 C C . VAL B 1 83 ? 8.492 6.93 4.254 1 88.5 83 VAL B C 1
ATOM 1817 O O . VAL B 1 83 ? 9.461 7.395 4.867 1 88.5 83 VAL B O 1
ATOM 1820 N N . VAL B 1 84 ? 8.312 5.656 4.09 1 92.56 84 VAL B N 1
ATOM 1821 C CA . VAL B 1 84 ? 9.359 4.668 4.336 1 92.56 84 VAL B CA 1
ATOM 1822 C C . VAL B 1 84 ? 9.648 3.889 3.057 1 92.56 84 VAL B C 1
ATOM 1824 O O . VAL B 1 84 ? 8.727 3.543 2.312 1 92.56 84 VAL B O 1
ATOM 1827 N N . TRP B 1 85 ? 10.938 3.773 2.787 1 94.44 85 TRP B N 1
ATOM 1828 C CA . TRP B 1 85 ? 11.375 2.996 1.633 1 94.44 85 TRP B CA 1
ATOM 1829 C C . TRP B 1 85 ? 12.172 1.77 2.072 1 94.44 85 TRP B C 1
ATOM 1831 O O . TRP B 1 85 ? 12.984 1.848 2.996 1 94.44 85 TRP B O 1
ATOM 1841 N N . ALA B 1 86 ? 11.984 0.688 1.354 1 96.44 86 ALA B N 1
ATOM 1842 C CA . ALA B 1 86 ? 12.75 -0.53 1.592 1 96.44 86 ALA B CA 1
ATOM 1843 C C . ALA B 1 86 ? 13.047 -1.258 0.283 1 96.44 86 ALA B C 1
ATOM 1845 O O . ALA B 1 86 ? 12.242 -1.209 -0.655 1 96.44 86 ALA B O 1
ATOM 1846 N N . SER B 1 87 ? 14.164 -1.875 0.22 1 97.06 87 SER B N 1
ATOM 1847 C CA . SER B 1 87 ? 14.375 -2.9 -0.798 1 97.06 87 SER B CA 1
ATOM 1848 C C . SER B 1 87 ? 14.031 -4.285 -0.268 1 97.06 87 SER B C 1
ATOM 1850 O O . SER B 1 87 ? 14.281 -4.59 0.9 1 97.06 87 SER B O 1
ATOM 1852 N N . VAL B 1 88 ? 13.438 -5.082 -1.116 1 95.5 88 VAL B N 1
ATOM 1853 C CA . VAL B 1 88 ? 13.117 -6.461 -0.76 1 95.5 88 VAL B CA 1
ATOM 1854 C C . VAL B 1 88 ? 13.516 -7.395 -1.899 1 95.5 88 VAL B C 1
ATOM 1856 O O . VAL B 1 88 ? 13.516 -6.996 -3.066 1 95.5 88 VAL B O 1
ATOM 1859 N N . ARG B 1 89 ? 13.844 -8.633 -1.501 1 95.19 89 ARG B N 1
ATOM 1860 C CA . ARG B 1 89 ? 14.18 -9.656 -2.484 1 95.19 89 ARG B CA 1
ATOM 1861 C C . ARG B 1 89 ? 13.07 -10.695 -2.596 1 95.19 89 ARG B C 1
ATOM 1863 O O . ARG B 1 89 ? 12.656 -11.281 -1.593 1 95.19 89 ARG B O 1
ATOM 1870 N N . ALA B 1 90 ? 12.539 -10.844 -3.74 1 89.5 90 ALA B N 1
ATOM 1871 C CA . ALA B 1 90 ? 11.562 -11.883 -4.062 1 89.5 90 ALA B CA 1
ATOM 1872 C C . ALA B 1 90 ? 12.086 -12.805 -5.156 1 89.5 90 ALA B C 1
ATOM 1874 O O . ALA B 1 90 ? 12 -12.484 -6.344 1 89.5 90 ALA B O 1
ATOM 1875 N N . GLY B 1 91 ? 12.492 -13.992 -4.758 1 88.44 91 GLY B N 1
ATOM 1876 C CA . GLY B 1 91 ? 13.203 -14.82 -5.719 1 88.44 91 GLY B CA 1
ATOM 1877 C C . GLY B 1 91 ? 14.469 -14.172 -6.242 1 88.44 91 GLY B C 1
ATOM 1878 O O . GLY B 1 91 ? 15.344 -13.789 -5.465 1 88.44 91 GLY B O 1
ATOM 1879 N N . HIS B 1 92 ? 14.484 -13.961 -7.57 1 91.19 92 HIS B N 1
ATOM 1880 C CA . HIS B 1 92 ? 15.656 -13.344 -8.18 1 91.19 92 HIS B CA 1
ATOM 1881 C C . HIS B 1 92 ? 15.461 -11.844 -8.375 1 91.19 92 HIS B C 1
ATOM 1883 O O . HIS B 1 92 ? 16.359 -11.156 -8.859 1 91.19 92 HIS B O 1
ATOM 1889 N N . LEU B 1 93 ? 14.328 -11.438 -7.887 1 93.44 93 LEU B N 1
ATOM 1890 C CA . LEU B 1 93 ? 14.008 -10.031 -8.133 1 93.44 93 LEU B CA 1
ATOM 1891 C C . LEU B 1 93 ? 14.367 -9.172 -6.93 1 93.44 93 LEU B C 1
ATOM 1893 O O . LEU B 1 93 ? 14.188 -9.594 -5.781 1 93.44 93 LEU B O 1
ATOM 1897 N N . LEU B 1 94 ? 14.922 -8.023 -7.242 1 95.81 94 LEU B N 1
ATOM 1898 C CA . LEU B 1 94 ? 15.102 -6.957 -6.262 1 95.81 94 LEU B CA 1
ATOM 1899 C C . LEU B 1 94 ? 14.062 -5.859 -6.461 1 95.81 94 LEU B C 1
ATOM 1901 O O . LEU B 1 94 ? 14.023 -5.223 -7.516 1 95.81 94 LEU B O 1
ATOM 1905 N N . LEU B 1 95 ? 13.258 -5.652 -5.395 1 93.19 95 LEU B N 1
ATOM 1906 C CA . LEU B 1 95 ? 12.141 -4.719 -5.527 1 93.19 95 LEU B CA 1
ATOM 1907 C C . LEU B 1 95 ? 12.305 -3.541 -4.57 1 93.19 95 LEU B C 1
ATOM 1909 O O . LEU B 1 95 ? 12.852 -3.693 -3.477 1 93.19 95 LEU B O 1
ATOM 1913 N N . LEU B 1 96 ? 11.898 -2.352 -5.059 1 93.5 96 LEU B N 1
ATOM 1914 C CA . LEU B 1 96 ? 11.789 -1.159 -4.227 1 93.5 96 LEU B CA 1
ATOM 1915 C C . LEU B 1 96 ? 10.352 -0.954 -3.762 1 93.5 96 LEU B C 1
ATOM 1917 O O . LEU B 1 96 ? 9.43 -0.88 -4.578 1 93.5 96 LEU B O 1
ATOM 1921 N N . VAL B 1 97 ? 10.18 -0.896 -2.43 1 92.38 97 VAL B N 1
ATOM 1922 C CA . VAL B 1 97 ? 8.852 -0.758 -1.85 1 92.38 97 VAL B CA 1
ATOM 1923 C C . VAL B 1 97 ? 8.781 0.521 -1.018 1 92.38 97 VAL B C 1
ATOM 1925 O O . VAL B 1 97 ? 9.656 0.784 -0.195 1 92.38 97 VAL B O 1
ATOM 1928 N N . GLY B 1 98 ? 7.742 1.265 -1.258 1 91.25 98 GLY B N 1
ATOM 1929 C CA . GLY B 1 98 ? 7.52 2.48 -0.49 1 91.25 98 GLY B CA 1
ATOM 1930 C C . GLY B 1 98 ? 6.133 2.557 0.115 1 91.25 98 GLY B C 1
ATOM 1931 O O . GLY B 1 98 ? 5.152 2.143 -0.511 1 91.25 98 GLY B O 1
ATOM 1932 N N . SER B 1 99 ? 6.039 3.043 1.309 1 88.94 99 SER B N 1
ATOM 1933 C CA . SER B 1 99 ? 4.777 3.385 1.96 1 88.94 99 SER B CA 1
ATOM 1934 C C . SER B 1 99 ? 4.738 4.859 2.354 1 88.94 99 SER B C 1
ATOM 1936 O O . SER B 1 99 ? 5.602 5.328 3.096 1 88.94 99 SER B O 1
ATOM 1938 N N . ALA B 1 100 ? 3.705 5.5 1.825 1 84.69 100 ALA B N 1
ATOM 1939 C CA . ALA B 1 100 ? 3.643 6.941 2.051 1 84.69 100 ALA B CA 1
ATOM 1940 C C . ALA B 1 100 ? 2.285 7.348 2.621 1 84.69 100 ALA B C 1
ATOM 1942 O O . ALA B 1 100 ? 1.271 6.699 2.346 1 84.69 100 ALA B O 1
ATOM 1943 N N . TYR B 1 101 ? 2.381 8.367 3.371 1 78.88 101 TYR B N 1
ATOM 1944 C CA . TYR B 1 101 ? 1.179 9.008 3.893 1 78.88 101 TYR B CA 1
ATOM 1945 C C . TYR B 1 101 ? 1.184 10.5 3.594 1 78.88 101 TYR B C 1
ATOM 1947 O O . TYR B 1 101 ? 2.199 11.18 3.783 1 78.88 101 TYR B O 1
ATOM 1955 N N . ARG B 1 102 ? 0.013 10.93 3.096 1 77.19 102 ARG B N 1
ATOM 1956 C CA . ARG B 1 102 ? -0.212 12.359 2.924 1 77.19 102 ARG B CA 1
ATOM 1957 C C . ARG B 1 102 ? -1.391 12.836 3.768 1 77.19 102 ARG B C 1
ATOM 1959 O O . ARG B 1 102 ? -2.531 12.43 3.535 1 77.19 102 ARG B O 1
ATOM 1966 N N . ARG B 1 103 ? -1.125 13.695 4.602 1 74.12 103 ARG B N 1
ATOM 1967 C CA . ARG B 1 103 ? -2.188 14.18 5.477 1 74.12 103 ARG B CA 1
ATOM 1968 C C . ARG B 1 103 ? -3.203 15.008 4.699 1 74.12 103 ARG B C 1
ATOM 1970 O O . ARG B 1 103 ? -2.855 15.656 3.709 1 74.12 103 ARG B O 1
ATOM 1977 N N . PRO B 1 104 ? -4.535 14.906 5.102 1 67.5 104 PRO B N 1
ATOM 1978 C CA . PRO B 1 104 ? -5.578 15.641 4.387 1 67.5 104 PRO B CA 1
ATOM 1979 C C . PRO B 1 104 ? -5.285 17.141 4.285 1 67.5 104 PRO B C 1
ATOM 1981 O O . PRO B 1 104 ? -5.609 17.766 3.277 1 67.5 104 PRO B O 1
ATOM 1984 N N . ASN B 1 105 ? -4.578 17.734 5.309 1 70.69 105 ASN B N 1
ATOM 1985 C CA . ASN B 1 105 ? -4.309 19.172 5.305 1 70.69 105 ASN B CA 1
ATOM 1986 C C . ASN B 1 105 ? -2.844 19.469 4.996 1 70.69 105 ASN B C 1
ATOM 1988 O O . ASN B 1 105 ? -2.279 20.438 5.516 1 70.69 105 ASN B O 1
ATOM 1992 N N . ALA B 1 106 ? -2.395 18.641 4.035 1 73.5 106 ALA B N 1
ATOM 1993 C CA . ALA B 1 106 ? -0.981 18.812 3.703 1 73.5 106 ALA B CA 1
ATOM 1994 C C . ALA B 1 106 ? -0.739 20.141 3.01 1 73.5 106 ALA B C 1
ATOM 1996 O O . ALA B 1 106 ? -1.498 20.531 2.119 1 73.5 106 ALA B O 1
ATOM 1997 N N . ASP B 1 107 ? 0.243 20.828 3.539 1 80.75 107 ASP B N 1
ATOM 1998 C CA . ASP B 1 107 ? 0.603 22.109 2.918 1 80.75 107 ASP B CA 1
ATOM 1999 C C . ASP B 1 107 ? 1.648 21.906 1.822 1 80.75 107 ASP B C 1
ATOM 2001 O O . ASP B 1 107 ? 1.979 20.766 1.474 1 80.75 107 ASP B O 1
ATOM 2005 N N . GLN B 1 108 ? 2.088 23.047 1.268 1 83.31 108 GLN B N 1
ATOM 2006 C CA . GLN B 1 108 ? 3.02 22.984 0.145 1 83.31 108 GLN B CA 1
ATOM 2007 C C . GLN B 1 108 ? 4.336 22.344 0.553 1 83.31 108 GLN B C 1
ATOM 2009 O O . GLN B 1 108 ? 4.926 21.578 -0.221 1 83.31 108 GLN B O 1
ATOM 2014 N N . GLU B 1 109 ? 4.793 22.672 1.688 1 85.25 109 GLU B N 1
ATOM 2015 C CA . GLU B 1 109 ? 6.047 22.094 2.16 1 85.25 109 GLU B CA 1
ATOM 2016 C C . GLU B 1 109 ? 5.945 20.578 2.293 1 85.25 109 GLU B C 1
ATOM 2018 O O . GLU B 1 109 ? 6.848 19.844 1.879 1 85.25 109 GLU B O 1
ATOM 2023 N N . TYR B 1 110 ? 4.902 20.141 2.814 1 81.62 110 TYR B N 1
ATOM 2024 C CA . TYR B 1 110 ? 4.648 18.703 2.959 1 81.62 110 TYR B CA 1
ATOM 2025 C C . TYR B 1 110 ? 4.613 18.016 1.6 1 81.62 110 TYR B C 1
ATOM 2027 O O . TYR B 1 110 ? 5.258 16.984 1.402 1 81.62 110 TYR B O 1
ATOM 2035 N N . ASN B 1 111 ? 3.945 18.625 0.717 1 82.75 111 ASN B N 1
ATOM 2036 C CA . ASN B 1 111 ? 3.824 18.062 -0.624 1 82.75 111 ASN B CA 1
ATOM 2037 C C . ASN B 1 111 ? 5.168 18.047 -1.346 1 82.75 111 ASN B C 1
ATOM 2039 O O . ASN B 1 111 ? 5.488 17.078 -2.039 1 82.75 111 ASN B O 1
ATOM 2043 N N . SER B 1 112 ? 5.883 19.094 -1.151 1 86.31 112 SER B N 1
ATOM 2044 C CA . SER B 1 112 ? 7.191 19.156 -1.789 1 86.31 112 SER B CA 1
ATOM 2045 C C . SER B 1 112 ? 8.125 18.094 -1.247 1 86.31 112 SER B C 1
ATOM 2047 O O . SER B 1 112 ? 8.891 17.484 -2.002 1 86.31 112 SER B O 1
ATOM 2049 N N . ALA B 1 113 ? 8.078 17.828 0 1 88.06 113 ALA B N 1
ATOM 2050 C CA . ALA B 1 113 ? 8.922 16.797 0.607 1 88.06 113 ALA B CA 1
ATOM 2051 C C . ALA B 1 113 ? 8.57 15.406 0.065 1 88.06 113 ALA B C 1
ATOM 2053 O O . ALA B 1 113 ? 9.453 14.609 -0.235 1 88.06 113 ALA B O 1
ATOM 2054 N N . LEU B 1 114 ? 7.363 15.172 -0.017 1 86.44 114 LEU B N 1
ATOM 2055 C CA . LEU B 1 114 ? 6.914 13.891 -0.549 1 86.44 114 LEU B CA 1
ATOM 2056 C C . LEU B 1 114 ? 7.348 13.719 -2.002 1 86.44 114 LEU B C 1
ATOM 2058 O O . LEU B 1 114 ? 7.879 12.672 -2.377 1 86.44 114 LEU B O 1
ATOM 2062 N N . LEU B 1 115 ? 7.137 14.766 -2.742 1 84.62 115 LEU B N 1
ATOM 2063 C CA . LEU B 1 115 ? 7.516 14.703 -4.148 1 84.62 115 LEU B CA 1
ATOM 2064 C C . LEU B 1 115 ? 9.023 14.508 -4.293 1 84.62 115 LEU B C 1
ATOM 2066 O O . LEU B 1 115 ? 9.477 13.75 -5.156 1 84.62 115 LEU B O 1
ATOM 2070 N N . ARG B 1 116 ? 9.734 15.164 -3.502 1 88.69 116 ARG B N 1
ATOM 2071 C CA . ARG B 1 116 ? 11.188 15.008 -3.545 1 88.69 116 ARG B CA 1
ATOM 2072 C C . ARG B 1 116 ? 11.594 13.57 -3.24 1 88.69 116 ARG B C 1
ATOM 2074 O O . ARG B 1 116 ? 12.469 13.016 -3.906 1 88.69 116 ARG B O 1
ATOM 2081 N N . SER B 1 117 ? 11.016 13.008 -2.287 1 90.44 117 SER B N 1
ATOM 2082 C CA . SER B 1 117 ? 11.32 11.617 -1.939 1 90.44 117 SER B CA 1
ATOM 2083 C C . SER B 1 117 ? 11.008 10.68 -3.098 1 90.44 117 SER B C 1
ATOM 2085 O O . SER B 1 117 ? 11.805 9.797 -3.422 1 90.44 117 SER B O 1
ATOM 2087 N N . LEU B 1 118 ? 9.898 10.938 -3.66 1 86.81 118 LEU B N 1
ATOM 2088 C CA . LEU B 1 118 ? 9.492 10.102 -4.785 1 86.81 118 LEU B CA 1
ATOM 2089 C C . LEU B 1 118 ? 10.453 10.258 -5.957 1 86.81 118 LEU B C 1
ATOM 2091 O O . LEU B 1 118 ? 10.789 9.273 -6.625 1 86.81 118 LEU B O 1
ATOM 2095 N N . GLU B 1 119 ? 10.852 11.43 -6.141 1 85.81 119 GLU B N 1
ATOM 2096 C CA . GLU B 1 119 ? 11.805 11.688 -7.215 1 85.81 119 GLU B CA 1
ATOM 2097 C C . GLU B 1 119 ? 13.141 10.992 -6.945 1 85.81 119 GLU B C 1
ATOM 2099 O O . GLU B 1 119 ? 13.75 10.438 -7.863 1 85.81 119 GLU B O 1
ATOM 2104 N N . CYS B 1 120 ? 13.562 11.07 -5.773 1 89.56 120 CYS B N 1
ATOM 2105 C CA . CYS B 1 120 ? 14.812 10.398 -5.406 1 89.56 120 CYS B CA 1
ATOM 2106 C C . CYS B 1 120 ? 14.711 8.898 -5.641 1 89.56 120 CYS B C 1
ATOM 2108 O O . CYS B 1 120 ? 15.648 8.281 -6.164 1 89.56 120 CYS B O 1
ATOM 2110 N N . ALA B 1 121 ? 13.633 8.336 -5.266 1 88.88 121 ALA B N 1
ATOM 2111 C CA . ALA B 1 121 ? 13.406 6.914 -5.496 1 88.88 121 ALA B CA 1
ATOM 2112 C C . ALA B 1 121 ? 13.383 6.598 -6.988 1 88.88 121 ALA B C 1
ATOM 2114 O O . ALA B 1 121 ? 13.953 5.59 -7.426 1 88.88 121 ALA B O 1
ATOM 2115 N N . ALA B 1 122 ? 12.742 7.48 -7.691 1 85.56 122 ALA B N 1
ATOM 2116 C CA . ALA B 1 122 ? 12.617 7.277 -9.133 1 85.56 122 ALA B CA 1
ATOM 2117 C C . ALA B 1 122 ? 13.984 7.277 -9.812 1 85.56 122 ALA B C 1
ATOM 2119 O O . ALA B 1 122 ? 14.211 6.523 -10.758 1 85.56 122 ALA B O 1
ATOM 2120 N N . ARG B 1 123 ? 14.836 8.07 -9.32 1 87.69 123 ARG B N 1
ATOM 2121 C CA . ARG B 1 123 ? 16.172 8.164 -9.891 1 87.69 123 ARG B CA 1
ATOM 2122 C C . ARG B 1 123 ? 16.953 6.859 -9.695 1 87.69 123 ARG B C 1
ATOM 2124 O O . ARG B 1 123 ? 17.891 6.566 -10.445 1 87.69 123 ARG B O 1
ATOM 2131 N N . GLN B 1 124 ? 16.516 6.109 -8.75 1 89.88 124 GLN B N 1
ATOM 2132 C CA . GLN B 1 124 ? 17.219 4.871 -8.453 1 89.88 124 GLN B CA 1
ATOM 2133 C C . GLN B 1 124 ? 16.453 3.66 -8.977 1 89.88 124 GLN B C 1
ATOM 2135 O O . GLN B 1 124 ? 16.844 2.516 -8.742 1 89.88 124 GLN B O 1
ATOM 2140 N N . GLN B 1 125 ? 15.414 3.863 -9.625 1 85.62 125 GLN B N 1
ATOM 2141 C CA . GLN B 1 125 ? 14.508 2.799 -10.047 1 85.62 125 GLN B CA 1
ATOM 2142 C C . GLN B 1 125 ? 15.234 1.764 -10.906 1 85.62 125 GLN B C 1
ATOM 2144 O O . GLN B 1 125 ? 14.898 0.578 -10.867 1 85.62 125 GLN B O 1
ATOM 2149 N N . HIS B 1 126 ? 16.219 2.176 -11.625 1 88.94 126 HIS B N 1
ATOM 2150 C CA . HIS B 1 126 ? 16.938 1.284 -12.531 1 88.94 126 HIS B CA 1
ATOM 2151 C C . HIS B 1 126 ? 17.719 0.228 -11.75 1 88.94 126 HIS B C 1
ATOM 2153 O O . HIS B 1 126 ? 18.125 -0.792 -12.312 1 88.94 126 HIS B O 1
ATOM 2159 N N . ASN B 1 127 ? 17.953 0.467 -10.508 1 93.06 127 ASN B N 1
ATOM 2160 C CA . ASN B 1 127 ? 18.656 -0.487 -9.656 1 93.06 127 ASN B CA 1
ATOM 2161 C C . ASN B 1 127 ? 17.734 -1.611 -9.188 1 93.06 127 ASN B C 1
ATOM 2163 O O . ASN B 1 127 ? 18.188 -2.574 -8.57 1 93.06 127 ASN B O 1
ATOM 2167 N N . TYR B 1 128 ? 16.469 -1.546 -9.609 1 92.38 128 TYR B N 1
ATOM 2168 C CA . TYR B 1 128 ? 15.477 -2.492 -9.117 1 92.38 128 TYR B CA 1
ATOM 2169 C C . TYR B 1 128 ? 14.68 -3.098 -10.266 1 92.38 128 TYR B C 1
ATOM 2171 O O . TYR B 1 128 ? 14.547 -2.484 -11.328 1 92.38 128 TYR B O 1
ATOM 2179 N N . ASP B 1 129 ? 14.172 -4.297 -10.031 1 90.69 129 ASP B N 1
ATOM 2180 C CA . ASP B 1 129 ? 13.383 -4.992 -11.039 1 90.69 129 ASP B CA 1
ATOM 2181 C C . ASP B 1 129 ? 11.938 -4.496 -11.039 1 90.69 129 ASP B C 1
ATOM 2183 O O . ASP B 1 129 ? 11.195 -4.719 -12 1 90.69 129 ASP B O 1
ATOM 2187 N N . GLY B 1 130 ? 11.547 -3.824 -9.977 1 88 130 GLY B N 1
ATOM 2188 C CA . GLY B 1 130 ? 10.203 -3.299 -9.836 1 88 130 GLY B CA 1
ATOM 2189 C C . GLY B 1 130 ? 10.047 -2.352 -8.656 1 88 130 GLY B C 1
ATOM 2190 O O . GLY B 1 130 ? 10.812 -2.418 -7.699 1 88 130 GLY B O 1
ATOM 2191 N N . VAL B 1 131 ? 9.047 -1.448 -8.812 1 88.44 131 VAL B N 1
ATOM 2192 C CA . VAL B 1 131 ? 8.773 -0.465 -7.77 1 88.44 131 VAL B CA 1
ATOM 2193 C C . VAL B 1 131 ? 7.312 -0.564 -7.332 1 88.44 131 VAL B C 1
ATOM 2195 O O . VAL B 1 131 ? 6.41 -0.57 -8.172 1 88.44 131 VAL B O 1
ATOM 2198 N N . LEU B 1 132 ? 7.156 -0.719 -6.055 1 87.88 132 LEU B N 1
ATOM 2199 C CA . LEU B 1 132 ? 5.836 -0.729 -5.438 1 87.88 132 LEU B CA 1
ATOM 2200 C C . LEU B 1 132 ? 5.652 0.485 -4.531 1 87.88 132 LEU B C 1
ATOM 2202 O O . LEU B 1 132 ? 6.453 0.716 -3.623 1 87.88 132 LEU B O 1
ATOM 2206 N N . LEU B 1 133 ? 4.672 1.306 -4.859 1 85.75 133 LEU B N 1
ATOM 2207 C CA . LEU B 1 133 ? 4.359 2.461 -4.023 1 85.75 133 LEU B CA 1
ATOM 2208 C C . LEU B 1 133 ? 2.982 2.312 -3.385 1 85.75 133 LEU B C 1
ATOM 2210 O O . LEU B 1 133 ? 1.984 2.131 -4.086 1 85.75 133 LEU B O 1
ATOM 2214 N N . ILE B 1 134 ? 2.996 2.422 -2.102 1 77.19 134 ILE B N 1
ATOM 2215 C CA . ILE B 1 134 ? 1.775 2.266 -1.318 1 77.19 134 ILE B CA 1
ATOM 2216 C C . ILE B 1 134 ? 1.498 3.547 -0.536 1 77.19 134 ILE B C 1
ATOM 2218 O O . ILE B 1 134 ? 2.414 4.145 0.037 1 77.19 134 ILE B O 1
ATOM 2222 N N . GLY B 1 135 ? 0.234 4.008 -0.612 1 74 135 GLY B N 1
ATOM 2223 C CA . GLY B 1 135 ? 0.057 5.195 0.207 1 74 135 GLY B CA 1
ATOM 2224 C C . GLY B 1 135 ? -1.394 5.617 0.341 1 74 135 GLY B C 1
ATOM 2225 O O . GLY B 1 135 ? -2.252 5.16 -0.417 1 74 135 GLY B O 1
ATOM 2226 N N . ASP B 1 136 ? -1.712 6.223 1.424 1 69 136 ASP B N 1
ATOM 2227 C CA . ASP B 1 136 ? -2.906 7.039 1.614 1 69 136 ASP B CA 1
ATOM 2228 C C . ASP B 1 136 ? -2.623 8.508 1.302 1 69 136 ASP B C 1
ATOM 2230 O O . ASP B 1 136 ? -2.049 9.219 2.125 1 69 136 ASP B O 1
ATOM 2234 N N . PHE B 1 137 ? -2.984 8.875 0.136 1 63.25 137 PHE B N 1
ATOM 2235 C CA . PHE B 1 137 ? -2.602 10.219 -0.295 1 63.25 137 PHE B CA 1
ATOM 2236 C C . PHE B 1 137 ? -3.732 11.211 -0.05 1 63.25 137 PHE B C 1
ATOM 2238 O O . PHE B 1 137 ? -3.561 12.414 -0.248 1 63.25 137 PHE B O 1
ATOM 2245 N N . ASN B 1 138 ? -4.859 10.672 0.65 1 61.72 138 ASN B N 1
ATOM 2246 C CA . ASN B 1 138 ? -5.992 11.531 0.975 1 61.72 138 ASN B CA 1
ATOM 2247 C C . ASN B 1 138 ? -6.281 12.523 -0.147 1 61.72 138 ASN B C 1
ATOM 2249 O O . ASN B 1 138 ? -6.426 13.727 0.1 1 61.72 138 ASN B O 1
ATOM 2253 N N . LEU B 1 139 ? -6.254 11.938 -1.318 1 56.16 139 LEU B N 1
ATOM 2254 C CA . LEU B 1 139 ? -6.477 12.836 -2.445 1 56.16 139 LEU B CA 1
ATOM 2255 C C . LEU B 1 139 ? -7.957 13.172 -2.586 1 56.16 139 LEU B C 1
ATOM 2257 O O . LEU B 1 139 ? -8.812 12.289 -2.502 1 56.16 139 LEU B O 1
ATOM 2261 N N . ASP B 1 140 ? -8.367 14.258 -2.072 1 53.28 140 ASP B N 1
ATOM 2262 C CA . ASP B 1 140 ? -9.734 14.719 -2.266 1 53.28 140 ASP B CA 1
ATOM 2263 C C . ASP B 1 140 ? -10.023 14.992 -3.74 1 53.28 140 ASP B C 1
ATOM 2265 O O . ASP B 1 140 ? -9.883 16.125 -4.203 1 53.28 140 ASP B O 1
ATOM 2269 N N . ILE B 1 141 ? -10.297 13.875 -4.457 1 49.5 141 ILE B N 1
ATOM 2270 C CA . ILE B 1 141 ? -10.508 14.016 -5.895 1 49.5 141 ILE B CA 1
ATOM 2271 C C . ILE B 1 141 ? -11.805 14.773 -6.156 1 49.5 141 ILE B C 1
ATOM 2273 O O . ILE B 1 141 ? -11.906 15.531 -7.129 1 49.5 141 ILE B O 1
ATOM 2277 N N . LYS B 1 142 ? -12.844 14.414 -5.398 1 50.19 142 LYS B N 1
ATOM 2278 C CA . LYS B 1 142 ? -14.094 15.125 -5.652 1 50.19 142 LYS B CA 1
ATOM 2279 C C . LYS B 1 142 ? -13.891 16.641 -5.625 1 50.19 142 LYS B C 1
ATOM 2281 O O . LYS B 1 142 ? -14.516 17.375 -6.395 1 50.19 142 LYS B O 1
ATOM 2286 N N . ARG B 1 143 ? -13.242 16.953 -4.738 1 46.41 143 ARG B N 1
ATOM 2287 C CA . ARG B 1 143 ? -13.141 18.406 -4.633 1 46.41 143 ARG B CA 1
ATOM 2288 C C . ARG B 1 143 ? -12.25 18.984 -5.73 1 46.41 143 ARG B C 1
ATOM 2290 O O . ARG B 1 143 ? -12.367 20.156 -6.09 1 46.41 143 ARG B O 1
ATOM 2297 N N . ASP B 1 144 ? -11.547 18.062 -6.211 1 44.81 144 ASP B N 1
ATOM 2298 C CA . ASP B 1 144 ? -10.562 18.656 -7.125 1 44.81 144 ASP B CA 1
ATOM 2299 C C . ASP B 1 144 ? -11.039 18.547 -8.57 1 44.81 144 ASP B C 1
ATOM 2301 O O . ASP B 1 144 ? -10.547 19.266 -9.445 1 44.81 144 ASP B O 1
ATOM 2305 N N . ILE B 1 145 ? -11.945 17.562 -8.758 1 40.28 145 ILE B N 1
ATOM 2306 C CA . ILE B 1 145 ? -12.438 17.547 -10.133 1 40.28 145 ILE B CA 1
ATOM 2307 C C . ILE B 1 145 ? -13.648 18.453 -10.266 1 40.28 145 ILE B C 1
ATOM 2309 O O . ILE B 1 145 ? -14.562 18.406 -9.438 1 40.28 145 ILE B O 1
#